Protein AF-0000000078827252 (afdb_homodimer)

Foldseek 3Di:
DLVVLVVVLVVLVVVLVVLVVLLVVLVVLLVVLVVVLVVLVVLLVVLVVLLVVLVVQLVVLVVQLVVLVVQLVVLVVVPPVSPVSNVVSVVSNVVSVVSNVVSVVVNVVSVVSNVVSVVSNVVSVVSNVVSVVSNVVSVVVSVVSVVVSVVSVVVSVVVVVVVVVVVD/DLVVLVVVLVVLVVVLVVLVVLLVVLVVLLVVLVVVLVVLVVLLVVLVVLLVVLVVQLVVLVVQLVVLVVQLVVLVVVPPVSPVSNVVSVVSNVVSVVSNVVSVVVNVVSVVSNVVSVVSNVVSVVSNVVSVVSNVVSVVVSVVSVVVSVVSVVVSVVVVVVVVVVVD

Sequence (336 aa):
MKKTSQVLSDNLNQISAIMEELSASSVNVSNNQHSLNKEIINIKNISTEINSILDSIKSIADETKMLGLNAAIEAARAGDMGRGFGVVATEIRKLSENSKNTAMKISDLTKKIEESVDKTVETSNSTLETTEQQTSAIEETNANLQEVISISDKLNNLATSNMDRFKRMKKTSQVLSDNLNQISAIMEELSASSVNVSNNQHSLNKEIINIKNISTEINSILDSIKSIADETKMLGLNAAIEAARAGDMGRGFGVVATEIRKLSENSKNTAMKISDLTKKIEESVDKTVETSNSTLETTEQQTSAIEETNANLQEVISISDKLNNLATSNMDRFKR

Nearest PDB structures (foldseek):
  3zx6-assembly1_B  TM=9.177E-01  e=4.204E-07  Archaeoglobus fulgidus DSM 4304
  8c5v-assembly1_I  TM=9.075E-01  e=8.220E-07  Escherichia coli
  7a0g-assembly1_FFF  TM=6.825E-01  e=1.226E-02  Serratia marcescens
  6r1j-assembly1_D-2  TM=6.447E-01  e=2.118E-01  Aeromonas hydrophila J-1
  5xg2-assembly1_A  TM=4.816E-01  e=1.602E-01  Pyrococcus yayanosii CH1

Organism: Clostridium kluyveri (strain ATCC 8527 / DSM 555 / NBRC 12016 / NCIMB 10680 / K1) (NCBI:txid431943)

Radius of gyration: 36.89 Å; Cα contacts (8 Å, |Δi|>4): 355; chains: 2; bounding box: 21×122×65 Å

pLDDT: mean 87.15, std 8.84, range [50.25, 96.06]

Structure (mmCIF, N/CA/C/O backbone):
data_AF-0000000078827252-model_v1
#
loop_
_entity.id
_entity.type
_entity.pdbx_description
1 polymer 'Predicted methyl-accepting protein'
#
loop_
_atom_site.group_PDB
_atom_site.id
_atom_site.type_symbol
_atom_site.label_atom_id
_atom_site.label_alt_id
_atom_site.label_comp_id
_atom_site.label_asym_id
_atom_site.label_entity_id
_atom_site.label_seq_id
_atom_site.pdbx_PDB_ins_code
_atom_site.Cartn_x
_atom_site.Cartn_y
_atom_site.Cartn_z
_atom_site.occupancy
_atom_site.B_iso_or_equiv
_atom_site.auth_seq_id
_atom_site.auth_comp_id
_atom_site.auth_asym_id
_atom_site.auth_atom_id
_atom_site.pdbx_PDB_model_num
ATOM 1 N N . MET A 1 1 ? -1.119 47.062 31.875 1 62.84 1 MET A N 1
ATOM 2 C CA . MET A 1 1 ? -0.803 47.094 30.453 1 62.84 1 MET A CA 1
ATOM 3 C C . MET A 1 1 ? 0.413 46.219 30.141 1 62.84 1 MET A C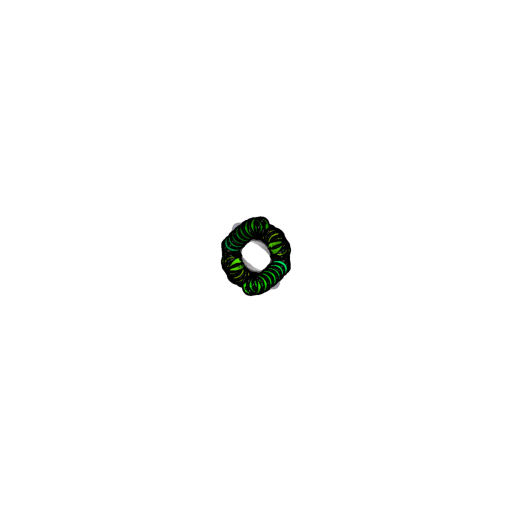 1
ATOM 5 O O . MET A 1 1 ? 0.384 45.406 29.219 1 62.84 1 MET A O 1
ATOM 9 N N . LYS A 1 2 ? 1.372 46.375 31.047 1 66.38 2 LYS A N 1
ATOM 10 C CA . LYS A 1 2 ? 2.594 45.594 30.859 1 66.38 2 LYS A CA 1
ATOM 11 C C . LYS A 1 2 ? 2.309 44.094 30.922 1 66.38 2 LYS A C 1
ATOM 13 O O . LYS A 1 2 ? 2.812 43.312 30.109 1 66.38 2 LYS A O 1
ATOM 18 N N . LYS A 1 3 ? 1.39 43.781 31.797 1 75.44 3 LYS A N 1
ATOM 19 C CA . LYS A 1 3 ? 1.074 42.344 31.953 1 75.44 3 LYS A CA 1
ATOM 20 C C . LYS A 1 3 ? 0.323 41.812 30.75 1 75.44 3 LYS A C 1
ATOM 22 O O . LYS A 1 3 ? 0.611 40.719 30.266 1 75.44 3 LYS A O 1
ATOM 27 N N . THR A 1 4 ? -0.549 42.531 30.172 1 74.69 4 THR A N 1
ATOM 28 C CA . THR A 1 4 ? -1.333 42.125 29.016 1 74.69 4 THR A CA 1
ATOM 29 C C . THR A 1 4 ? -0.438 41.969 27.781 1 74.69 4 THR A C 1
ATOM 31 O O . THR A 1 4 ? -0.588 41 27.016 1 74.69 4 THR A O 1
ATOM 34 N N . SER A 1 5 ? 0.501 42.844 27.734 1 74 5 SER A N 1
ATOM 35 C CA . SER A 1 5 ? 1.445 42.812 26.609 1 74 5 SER A CA 1
ATOM 36 C C . SER A 1 5 ? 2.316 41.562 26.688 1 74 5 SER A C 1
ATOM 38 O O . SER A 1 5 ? 2.584 40.938 25.656 1 74 5 SER A O 1
ATOM 40 N N . GLN A 1 6 ? 2.648 41.25 27.891 1 79.25 6 GLN A N 1
ATOM 41 C CA . GLN A 1 6 ? 3.496 40.094 28.062 1 79.25 6 GLN A CA 1
ATOM 42 C C . GLN A 1 6 ? 2.74 38.812 27.734 1 79.25 6 GLN A C 1
ATOM 44 O O . GLN A 1 6 ? 3.285 37.906 27.094 1 79.25 6 GLN A O 1
ATOM 49 N N . VAL A 1 7 ? 1.519 38.688 28.172 1 81.56 7 VAL A N 1
ATOM 50 C CA . VAL A 1 7 ? 0.692 37.531 27.875 1 81.56 7 VAL A CA 1
ATOM 51 C C . VAL A 1 7 ? 0.489 37.406 26.375 1 81.56 7 VAL A C 1
ATOM 53 O O . VAL A 1 7 ? 0.556 36.281 25.828 1 81.56 7 VAL A O 1
ATOM 56 N N . LEU A 1 8 ? 0.303 38.531 25.734 1 81.81 8 LEU A N 1
ATOM 57 C CA . LEU A 1 8 ? 0.128 38.531 24.281 1 81.81 8 LEU A CA 1
ATOM 58 C C . LEU A 1 8 ? 1.379 38.031 23.578 1 81.81 8 LEU A C 1
ATOM 60 O O . LEU A 1 8 ? 1.289 37.188 22.688 1 81.81 8 LEU A O 1
ATOM 64 N N . SER A 1 9 ? 2.488 38.5 24.031 1 83.69 9 SER A N 1
ATOM 65 C CA . SER A 1 9 ? 3.758 38.094 23.438 1 83.69 9 SER A CA 1
ATOM 66 C C . SER A 1 9 ? 3.992 36.594 23.656 1 83.69 9 SER A C 1
ATOM 68 O O . SER A 1 9 ? 4.422 35.906 22.734 1 83.69 9 SER A O 1
ATOM 70 N N . ASP A 1 10 ? 3.66 36.125 24.812 1 87 10 ASP A N 1
ATOM 71 C CA . ASP A 1 10 ? 3.838 34.688 25.125 1 87 10 ASP A CA 1
ATOM 72 C C . ASP A 1 10 ? 2.945 33.812 24.25 1 87 10 ASP A C 1
ATOM 74 O O . ASP A 1 10 ? 3.387 32.781 23.75 1 87 10 ASP A O 1
ATOM 78 N N . ASN A 1 11 ? 1.703 34.188 24.094 1 87.19 11 ASN A N 1
ATOM 79 C CA . ASN A 1 11 ? 0.768 33.438 23.266 1 87.19 11 ASN A CA 1
ATOM 80 C C . ASN A 1 11 ? 1.218 33.406 21.797 1 87.19 11 ASN A C 1
ATOM 82 O O . ASN A 1 11 ? 1.158 32.344 21.156 1 87.19 11 ASN A O 1
ATOM 86 N N . LEU A 1 12 ? 1.695 34.5 21.359 1 87.5 12 LEU A N 1
ATOM 87 C CA . LEU A 1 12 ? 2.141 34.594 19.984 1 87.5 12 LEU A CA 1
ATOM 88 C C . LEU A 1 12 ? 3.375 33.719 19.75 1 87.5 12 LEU A C 1
ATOM 90 O O . LEU A 1 12 ? 3.498 33.062 18.719 1 87.5 12 LEU A O 1
ATOM 94 N N . ASN A 1 13 ? 4.242 33.719 20.688 1 87.88 13 ASN A N 1
ATOM 95 C CA . ASN A 1 13 ? 5.426 32.875 20.594 1 87.88 13 ASN A CA 1
ATOM 96 C C . ASN A 1 13 ? 5.062 31.391 20.609 1 87.88 13 ASN A C 1
ATOM 98 O O . ASN A 1 13 ? 5.664 30.594 19.891 1 87.88 13 ASN A O 1
ATOM 102 N N . GLN A 1 14 ? 4.137 31.047 21.422 1 90.12 14 GLN A N 1
ATOM 103 C CA . GLN A 1 14 ? 3.672 29.656 21.469 1 90.12 14 GLN A CA 1
ATOM 104 C C . GLN A 1 14 ? 3.055 29.25 20.141 1 90.12 14 GLN A C 1
ATOM 106 O O . GLN A 1 14 ? 3.299 28.141 19.656 1 90.12 14 GLN A O 1
ATOM 111 N N . ILE A 1 15 ? 2.291 30.094 19.562 1 89.31 15 ILE A N 1
ATOM 112 C CA . ILE A 1 15 ? 1.683 29.812 18.281 1 89.31 15 ILE A CA 1
ATOM 113 C C . ILE A 1 15 ? 2.773 29.578 17.234 1 89.31 15 ILE A C 1
ATOM 115 O O . ILE A 1 15 ? 2.689 28.656 16.422 1 89.31 15 ILE A O 1
ATOM 119 N N . SER A 1 16 ? 3.752 30.438 17.297 1 89.31 16 SER A N 1
ATOM 120 C CA . SER A 1 16 ? 4.863 30.312 16.359 1 89.31 16 SER A CA 1
ATOM 121 C C . SER A 1 16 ? 5.551 28.969 16.5 1 89.31 16 SER A C 1
ATOM 123 O O . SER A 1 16 ? 5.852 28.312 15.508 1 89.31 16 SER A O 1
ATOM 125 N N . ALA A 1 17 ? 5.77 28.547 17.703 1 91.62 17 ALA A N 1
ATOM 126 C CA . ALA A 1 17 ? 6.418 27.266 17.969 1 91.62 17 ALA A CA 1
ATOM 127 C C . ALA A 1 17 ? 5.57 26.109 17.453 1 91.62 17 ALA A C 1
ATOM 129 O O . ALA A 1 17 ? 6.098 25.156 16.859 1 91.62 17 ALA A O 1
ATOM 130 N N . ILE A 1 18 ? 4.309 26.156 17.656 1 91.5 18 ILE A N 1
ATOM 131 C CA . ILE A 1 18 ? 3.404 25.094 17.203 1 91.5 18 ILE A CA 1
ATOM 132 C C . ILE A 1 18 ? 3.393 25.047 15.68 1 91.5 18 ILE A C 1
ATOM 134 O O . ILE A 1 18 ? 3.35 23.969 15.094 1 91.5 18 ILE A O 1
ATOM 138 N N . MET A 1 19 ? 3.43 26.219 15.078 1 89.62 19 MET A N 1
ATOM 139 C CA . MET A 1 19 ? 3.451 26.266 13.617 1 89.62 19 MET A CA 1
ATOM 140 C C . MET A 1 19 ? 4.711 25.609 13.07 1 89.62 19 MET A C 1
ATOM 142 O O . MET A 1 19 ? 4.668 24.938 12.031 1 89.62 19 MET A O 1
ATOM 146 N N . GLU A 1 20 ? 5.816 25.812 13.711 1 89.69 20 GLU A N 1
ATOM 147 C CA . GLU A 1 20 ? 7.055 25.156 13.305 1 89.69 20 GLU A CA 1
ATOM 148 C C . GLU A 1 20 ? 6.941 23.641 13.422 1 89.69 20 GLU A C 1
ATOM 150 O O . GLU A 1 20 ? 7.414 22.906 12.547 1 89.69 20 GLU A O 1
ATOM 155 N N . GLU A 1 21 ? 6.352 23.219 14.477 1 91.44 21 GLU A N 1
ATOM 156 C CA . GLU A 1 21 ? 6.129 21.797 14.672 1 91.44 21 GLU A CA 1
ATOM 157 C C . GLU A 1 21 ? 5.227 21.219 13.578 1 91.44 21 GLU A C 1
ATOM 159 O O . GLU A 1 21 ? 5.473 20.125 13.078 1 91.44 21 GLU A O 1
ATOM 164 N N . LEU A 1 22 ? 4.215 21.938 13.242 1 90.44 22 LEU A N 1
ATOM 165 C CA . LEU A 1 22 ? 3.289 21.5 12.203 1 90.44 22 LEU A CA 1
ATOM 166 C C . LEU A 1 22 ? 3.994 21.422 10.852 1 90.44 22 LEU A C 1
ATOM 168 O O . LEU A 1 22 ? 3.742 20.5 10.07 1 90.44 22 LEU A O 1
ATOM 172 N N . SER A 1 23 ? 4.859 22.391 10.609 1 89.88 23 SER A N 1
ATOM 173 C CA . SER A 1 23 ? 5.648 22.359 9.383 1 89.88 23 SER A CA 1
ATOM 174 C C . SER A 1 23 ? 6.504 21.094 9.312 1 89.88 23 SER A C 1
ATOM 176 O O . SER A 1 23 ? 6.527 20.406 8.289 1 89.88 23 SER A O 1
ATOM 178 N N . ALA A 1 24 ? 7.188 20.75 10.391 1 91.38 24 ALA A N 1
ATOM 179 C CA . ALA A 1 24 ? 8.031 19.562 10.453 1 91.38 24 ALA A CA 1
ATOM 180 C C . ALA A 1 24 ? 7.199 18.297 10.266 1 91.38 24 ALA A C 1
ATOM 182 O O . ALA A 1 24 ? 7.621 17.359 9.578 1 91.38 24 ALA A O 1
ATOM 183 N N . SER A 1 25 ? 6.039 18.328 10.883 1 89.94 25 SER A N 1
ATOM 184 C CA . SER A 1 25 ? 5.145 17.172 10.766 1 89.94 25 SER A CA 1
ATOM 185 C C . SER A 1 25 ? 4.676 16.984 9.328 1 89.94 25 SER A C 1
ATOM 187 O O . SER A 1 25 ? 4.57 15.852 8.852 1 89.94 25 SER A O 1
ATOM 189 N N . SER A 1 26 ? 4.391 18.062 8.656 1 88.44 26 SER A N 1
ATOM 190 C CA . SER A 1 26 ? 3.961 18 7.266 1 88.44 26 SER A CA 1
ATOM 191 C C . SER A 1 26 ? 5.055 17.406 6.375 1 88.44 26 SER A C 1
ATOM 193 O O . SER A 1 26 ? 4.77 16.625 5.469 1 88.44 26 SER A O 1
ATOM 195 N N . VAL A 1 27 ? 6.258 17.75 6.633 1 88.31 27 VAL A N 1
ATOM 196 C CA . VAL A 1 27 ? 7.395 17.219 5.887 1 88.31 27 VAL A CA 1
ATOM 197 C C . VAL A 1 27 ? 7.512 15.719 6.129 1 88.31 27 VAL A C 1
ATOM 199 O O . VAL A 1 27 ? 7.73 14.945 5.195 1 88.31 27 VAL A O 1
ATOM 202 N N . ASN A 1 28 ? 7.32 15.336 7.348 1 90.5 28 ASN A N 1
ATOM 203 C CA . ASN A 1 28 ? 7.379 13.914 7.695 1 90.5 28 ASN A CA 1
ATOM 204 C C . ASN A 1 28 ? 6.285 13.125 6.988 1 90.5 28 ASN A C 1
ATOM 206 O O . ASN A 1 28 ? 6.539 12.031 6.473 1 90.5 28 ASN A O 1
ATOM 210 N N . VAL A 1 29 ? 5.102 13.664 6.957 1 88.38 29 VAL A N 1
ATOM 211 C CA . VAL A 1 29 ? 3.99 13.008 6.281 1 88.38 29 VAL A CA 1
ATOM 212 C C . VAL A 1 29 ? 4.309 12.852 4.793 1 88.38 29 VAL A C 1
ATOM 214 O O . VAL A 1 29 ? 4.078 11.789 4.215 1 88.38 29 VAL A O 1
ATOM 217 N N . SER A 1 30 ? 4.805 13.914 4.211 1 89 30 SER A N 1
ATOM 218 C CA . SER A 1 30 ? 5.172 13.883 2.801 1 89 30 SER A CA 1
ATOM 219 C C . SER A 1 30 ? 6.219 12.805 2.527 1 89 30 SER A C 1
ATOM 221 O O . SER A 1 30 ? 6.082 12.031 1.582 1 89 30 SER A O 1
ATOM 223 N N . ASN A 1 31 ? 7.242 12.695 3.355 1 92 31 ASN A N 1
ATOM 224 C CA . ASN A 1 31 ? 8.289 11.688 3.201 1 92 31 ASN A CA 1
ATOM 225 C C . ASN A 1 31 ? 7.73 10.273 3.328 1 92 31 ASN A C 1
ATOM 227 O O . ASN A 1 31 ? 8.094 9.391 2.553 1 92 31 ASN A O 1
ATOM 231 N N . ASN A 1 32 ? 6.887 10.109 4.328 1 90 32 ASN A N 1
ATOM 232 C CA . ASN A 1 32 ? 6.262 8.805 4.512 1 90 32 ASN A CA 1
ATOM 233 C C . ASN A 1 32 ? 5.434 8.406 3.291 1 90 32 ASN A C 1
ATOM 235 O O . ASN A 1 32 ? 5.449 7.242 2.879 1 90 32 ASN A O 1
ATOM 239 N N . GLN A 1 33 ? 4.734 9.352 2.744 1 88.38 33 GLN A N 1
ATOM 240 C CA . GLN A 1 33 ? 3.9 9.078 1.581 1 88.38 33 GLN A CA 1
ATOM 241 C C . GLN A 1 33 ? 4.75 8.695 0.373 1 88.38 33 GLN A C 1
ATOM 243 O O . GLN A 1 33 ? 4.375 7.812 -0.403 1 88.38 33 GLN A O 1
ATOM 248 N N . HIS A 1 34 ? 5.883 9.367 0.185 1 90.44 34 HIS A N 1
ATOM 249 C CA . HIS A 1 34 ? 6.785 9.008 -0.904 1 90.44 34 HIS A CA 1
ATOM 250 C C . HIS A 1 34 ? 7.312 7.59 -0.737 1 90.44 34 HIS A C 1
ATOM 252 O O . HIS A 1 34 ? 7.352 6.82 -1.701 1 90.44 34 HIS A O 1
ATOM 258 N N . SER A 1 35 ? 7.664 7.219 0.469 1 91.5 35 SER A N 1
ATOM 259 C CA . SER A 1 35 ? 8.133 5.863 0.754 1 91.5 35 SER A CA 1
ATOM 260 C C . SER A 1 35 ? 7.039 4.836 0.485 1 91.5 35 SER A C 1
ATOM 262 O O . SER A 1 35 ? 7.301 3.781 -0.096 1 91.5 35 SER A O 1
ATOM 264 N N . LEU A 1 36 ? 5.852 5.176 0.882 1 89.06 36 LEU A N 1
ATOM 265 C CA . LEU A 1 36 ? 4.707 4.301 0.655 1 89.06 36 LEU A CA 1
ATOM 266 C C . LEU A 1 36 ? 4.477 4.086 -0.837 1 89.06 36 LEU A C 1
ATOM 268 O O . LEU A 1 36 ? 4.273 2.953 -1.282 1 89.06 36 LEU A O 1
ATOM 272 N N . ASN A 1 37 ? 4.543 5.145 -1.556 1 89.25 37 ASN A N 1
ATOM 273 C CA . ASN A 1 37 ? 4.344 5.062 -2.998 1 89.25 37 ASN A CA 1
ATOM 274 C C . ASN A 1 37 ? 5.383 4.16 -3.658 1 89.25 37 ASN A C 1
ATOM 276 O O . ASN A 1 37 ? 5.059 3.391 -4.562 1 89.25 37 ASN A O 1
ATOM 280 N N . LYS A 1 38 ? 6.582 4.258 -3.229 1 93.06 38 LYS A N 1
ATOM 281 C CA . LYS A 1 38 ? 7.641 3.412 -3.77 1 93.06 38 LYS A CA 1
ATOM 282 C C . LYS A 1 38 ? 7.348 1.936 -3.521 1 93.06 38 LYS A C 1
ATOM 284 O O . LYS A 1 38 ? 7.5 1.107 -4.422 1 93.06 38 LYS A O 1
ATOM 289 N N . GLU A 1 39 ? 6.891 1.667 -2.326 1 92.31 39 GLU A N 1
ATOM 290 C CA . GLU A 1 39 ? 6.594 0.278 -1.985 1 92.31 39 GLU A CA 1
ATOM 291 C C . GLU A 1 39 ? 5.395 -0.238 -2.771 1 92.31 39 GLU A C 1
ATOM 293 O O . GLU A 1 39 ? 5.383 -1.388 -3.217 1 92.31 39 GLU A O 1
ATOM 298 N N . ILE A 1 40 ? 4.465 0.571 -2.922 1 90.94 40 ILE A N 1
ATOM 299 C CA . ILE A 1 40 ? 3.248 0.185 -3.631 1 90.94 40 ILE A CA 1
ATOM 300 C C . ILE A 1 40 ? 3.574 -0.099 -5.094 1 90.94 40 ILE A C 1
ATOM 302 O O . ILE A 1 40 ? 3.072 -1.066 -5.672 1 90.94 40 ILE A O 1
ATOM 306 N N . ILE A 1 41 ? 4.391 0.653 -5.656 1 90.81 41 ILE A N 1
ATOM 307 C CA . ILE A 1 41 ? 4.809 0.447 -7.039 1 90.81 41 ILE A CA 1
ATOM 308 C C . ILE A 1 41 ? 5.594 -0.856 -7.148 1 90.81 41 ILE A C 1
ATOM 310 O O . ILE A 1 41 ? 5.438 -1.603 -8.117 1 90.81 41 ILE A O 1
ATOM 314 N N . ASN A 1 42 ? 6.383 -1.107 -6.156 1 94.12 42 ASN A N 1
ATOM 315 C CA . ASN A 1 42 ? 7.109 -2.373 -6.113 1 94.12 42 ASN A CA 1
ATOM 316 C C . ASN A 1 42 ? 6.156 -3.564 -6.102 1 94.12 42 ASN A C 1
ATOM 318 O O . ASN A 1 42 ? 6.363 -4.535 -6.832 1 94.12 42 ASN A O 1
ATOM 322 N N . ILE A 1 43 ? 5.109 -3.441 -5.344 1 93.5 43 ILE A N 1
ATOM 323 C CA . ILE A 1 43 ? 4.105 -4.496 -5.27 1 93.5 43 ILE A CA 1
ATOM 324 C C . ILE A 1 43 ? 3.463 -4.695 -6.641 1 93.5 43 ILE A C 1
ATOM 326 O O . ILE A 1 43 ? 3.271 -5.828 -7.086 1 93.5 43 ILE A O 1
ATOM 330 N N . LYS A 1 44 ? 3.197 -3.689 -7.32 1 90.94 44 LYS A N 1
ATOM 331 C CA . LYS A 1 44 ? 2.611 -3.756 -8.656 1 90.94 44 LYS A CA 1
ATOM 332 C C . LYS A 1 44 ? 3.531 -4.488 -9.625 1 90.94 44 LYS A C 1
ATOM 334 O O . LYS A 1 44 ? 3.084 -5.359 -10.375 1 90.94 44 LYS A O 1
ATOM 339 N N . ASN A 1 45 ? 4.77 -4.164 -9.57 1 94.69 45 ASN A N 1
ATOM 340 C CA . ASN A 1 45 ? 5.746 -4.793 -10.453 1 94.69 45 ASN A CA 1
ATOM 341 C C . ASN A 1 45 ? 5.859 -6.293 -10.18 1 94.69 45 ASN A C 1
ATOM 343 O O . ASN A 1 45 ? 5.902 -7.094 -11.117 1 94.69 45 ASN A O 1
ATOM 347 N N . ILE A 1 46 ? 5.922 -6.598 -8.938 1 94.5 46 ILE A N 1
ATOM 348 C CA . ILE A 1 46 ? 6.023 -8.008 -8.562 1 94.5 46 ILE A CA 1
ATOM 349 C C . ILE A 1 46 ? 4.777 -8.75 -9.016 1 94.5 46 ILE A C 1
ATOM 351 O O . ILE A 1 46 ? 4.867 -9.875 -9.523 1 94.5 46 ILE A O 1
ATOM 355 N N . SER A 1 47 ? 3.621 -8.141 -8.797 1 93 47 SER A N 1
ATOM 356 C CA . SER A 1 47 ? 2.363 -8.75 -9.211 1 93 47 SER A CA 1
ATOM 357 C C . SER A 1 47 ? 2.332 -8.992 -10.711 1 93 47 SER A C 1
ATOM 359 O O . SER A 1 47 ? 1.881 -10.047 -11.172 1 93 47 SER A O 1
ATOM 361 N N . THR A 1 48 ? 2.828 -8.094 -11.508 1 92.69 48 THR A N 1
ATOM 362 C CA . THR A 1 48 ? 2.9 -8.242 -12.953 1 92.69 48 THR A CA 1
ATOM 363 C C . THR A 1 48 ? 3.834 -9.383 -13.336 1 92.69 48 THR A C 1
ATOM 365 O O . THR A 1 48 ? 3.531 -10.156 -14.25 1 92.69 48 THR A O 1
ATOM 368 N N . GLU A 1 49 ? 4.918 -9.484 -12.633 1 94.88 49 GLU A N 1
ATOM 369 C CA . GLU A 1 49 ? 5.859 -10.578 -12.867 1 94.88 49 GLU A CA 1
ATOM 370 C C . GLU A 1 49 ? 5.223 -11.93 -12.57 1 94.88 49 GLU A C 1
ATOM 372 O O . GLU A 1 49 ? 5.398 -12.891 -13.328 1 94.88 49 GLU A O 1
ATOM 377 N N . ILE A 1 50 ? 4.465 -11.961 -11.523 1 94.62 50 ILE A N 1
ATOM 378 C CA . ILE A 1 50 ? 3.781 -13.195 -11.164 1 94.62 50 ILE A CA 1
ATOM 379 C C . ILE A 1 50 ? 2.83 -13.609 -12.281 1 94.62 50 ILE A C 1
ATOM 381 O O . ILE A 1 50 ? 2.799 -14.773 -12.672 1 94.62 50 ILE A O 1
ATOM 385 N N . ASN A 1 51 ? 2.125 -12.688 -12.797 1 91.75 51 ASN A N 1
ATOM 386 C CA . ASN A 1 51 ? 1.176 -12.977 -13.867 1 91.75 51 ASN A CA 1
ATOM 387 C C . ASN A 1 51 ? 1.875 -13.539 -15.102 1 91.75 51 ASN A C 1
ATOM 389 O O . ASN A 1 51 ? 1.373 -14.469 -15.734 1 91.75 51 ASN A O 1
ATOM 393 N N . SER A 1 52 ? 2.982 -13.016 -15.375 1 93.19 52 SER A N 1
ATOM 394 C CA . SER A 1 52 ? 3.752 -13.5 -16.516 1 93.19 52 SER A CA 1
ATOM 395 C C . SER A 1 52 ? 4.211 -14.938 -16.312 1 93.19 52 SER A C 1
ATOM 397 O O . SER A 1 52 ? 4.133 -15.766 -17.219 1 93.19 52 SER A O 1
ATOM 399 N N . ILE A 1 53 ? 4.582 -15.234 -15.141 1 94.12 53 ILE A N 1
ATOM 400 C CA . ILE A 1 53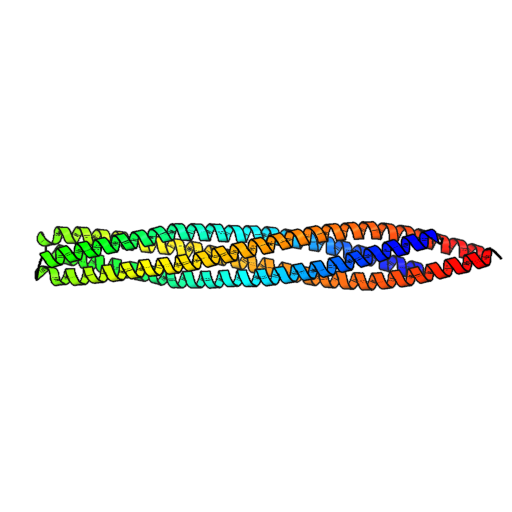 ? 5.074 -16.578 -14.828 1 94.12 53 ILE A CA 1
ATOM 401 C C . ILE A 1 53 ? 3.908 -17.562 -14.805 1 94.12 53 ILE A C 1
ATOM 403 O O . ILE A 1 53 ? 4.055 -18.719 -15.211 1 94.12 53 ILE A O 1
ATOM 407 N N . LEU A 1 54 ? 2.801 -17.078 -14.352 1 93.56 54 LEU A N 1
ATOM 408 C CA . LEU A 1 54 ? 1.606 -17.922 -14.297 1 93.56 54 LEU A CA 1
ATOM 409 C C . LEU A 1 54 ? 1.22 -18.406 -15.688 1 93.56 54 LEU A C 1
ATOM 411 O O . LEU A 1 54 ? 0.73 -19.516 -15.844 1 93.56 54 LEU A O 1
ATOM 415 N N . ASP A 1 55 ? 1.479 -17.656 -16.672 1 93.31 55 ASP A N 1
ATOM 416 C CA . ASP A 1 55 ? 1.216 -18.062 -18.047 1 93.31 55 ASP A CA 1
ATOM 417 C C . ASP A 1 55 ? 2.062 -19.266 -18.438 1 93.31 55 ASP A C 1
ATOM 419 O O . ASP A 1 55 ? 1.609 -20.141 -19.188 1 93.31 55 ASP A O 1
ATOM 423 N N . SER A 1 56 ? 3.184 -19.344 -17.891 1 92.81 56 SER A N 1
ATOM 424 C CA . SER A 1 56 ? 4.039 -20.5 -18.125 1 92.81 56 SER A CA 1
ATOM 425 C C . SER A 1 56 ? 3.436 -21.766 -17.531 1 92.81 56 SER A C 1
ATOM 427 O O . SER A 1 56 ? 3.459 -22.828 -18.156 1 92.81 56 SER A O 1
ATOM 429 N N . ILE A 1 57 ? 2.854 -21.578 -16.406 1 93.12 57 ILE A N 1
ATOM 430 C CA . ILE A 1 57 ? 2.24 -22.719 -15.742 1 93.12 57 ILE A CA 1
ATOM 431 C C . ILE A 1 57 ? 1.049 -23.219 -16.562 1 93.12 57 ILE A C 1
ATOM 433 O O . ILE A 1 57 ? 0.866 -24.422 -16.75 1 93.12 57 ILE A O 1
ATOM 437 N N . LYS A 1 58 ? 0.336 -22.312 -17.031 1 95 58 LYS A N 1
ATOM 438 C CA . LYS A 1 58 ? -0.808 -22.672 -17.859 1 95 58 LYS A CA 1
ATOM 439 C C . LYS A 1 58 ? -0.359 -23.375 -19.141 1 95 58 LYS A C 1
ATOM 441 O O . LYS A 1 58 ? -0.974 -24.359 -19.562 1 95 58 LYS A O 1
ATOM 446 N N . SER A 1 59 ? 0.695 -22.938 -19.688 1 95 59 SER A N 1
ATOM 447 C CA . SER A 1 59 ? 1.244 -23.547 -20.891 1 95 59 SER A CA 1
ATOM 448 C C . SER A 1 59 ? 1.746 -24.953 -20.609 1 95 59 SER A C 1
ATOM 450 O O . SER A 1 59 ? 1.495 -25.875 -21.391 1 95 59 SER A O 1
ATOM 452 N N . ILE A 1 60 ? 2.35 -25.078 -19.484 1 94.38 60 ILE A N 1
ATOM 453 C CA . ILE A 1 60 ? 2.855 -26.391 -19.078 1 94.38 60 ILE A CA 1
ATOM 454 C C . ILE A 1 60 ? 1.687 -27.344 -18.859 1 94.38 60 ILE A C 1
ATOM 456 O O . ILE A 1 60 ? 1.748 -28.516 -19.25 1 94.38 60 ILE A O 1
ATOM 460 N N . ALA A 1 61 ? 0.714 -26.844 -18.25 1 94.88 61 ALA A N 1
ATOM 461 C CA . ALA A 1 61 ? -0.47 -27.656 -18 1 94.88 61 ALA A CA 1
ATOM 462 C C . ALA A 1 61 ? -1.101 -28.125 -19.312 1 94.88 61 ALA A C 1
ATOM 464 O O . ALA A 1 61 ? -1.47 -29.281 -19.453 1 94.88 61 ALA A O 1
ATOM 465 N N . ASP A 1 62 ? -1.144 -27.266 -20.281 1 94.56 62 ASP A N 1
ATOM 466 C CA . ASP A 1 62 ? -1.708 -27.594 -21.594 1 94.56 62 ASP A CA 1
ATOM 467 C C . ASP A 1 62 ? -0.858 -28.641 -22.312 1 94.56 62 ASP A C 1
ATOM 469 O O . ASP A 1 62 ? -1.391 -29.594 -22.891 1 94.56 62 ASP A O 1
ATOM 473 N N . GLU A 1 63 ? 0.385 -28.469 -22.188 1 94.75 63 GLU A N 1
ATOM 474 C CA . GLU A 1 63 ? 1.292 -29.422 -22.812 1 94.75 63 GLU A CA 1
ATOM 475 C C . GLU A 1 63 ? 1.2 -30.797 -22.141 1 94.75 63 GLU A C 1
ATOM 477 O O . GLU A 1 63 ? 1.2 -31.828 -22.812 1 94.75 63 GLU A O 1
ATOM 482 N N . THR A 1 64 ? 1.101 -30.75 -20.844 1 93.38 64 THR A N 1
ATOM 483 C CA . THR A 1 64 ? 0.975 -32 -20.109 1 93.38 64 THR A CA 1
ATOM 484 C C . THR A 1 64 ? -0.338 -32.688 -20.453 1 93.38 64 THR A C 1
ATOM 486 O O . THR A 1 64 ? -0.373 -33.906 -20.609 1 93.38 64 THR A O 1
ATOM 489 N N . LYS A 1 65 ? -1.328 -31.969 -20.594 1 93.69 65 LYS A N 1
ATOM 490 C CA . LYS A 1 65 ? -2.623 -32.5 -20.984 1 93.69 65 LYS A CA 1
ATOM 491 C C . LYS A 1 65 ? -2.545 -33.188 -22.344 1 93.69 65 LYS A C 1
ATOM 493 O O . LYS A 1 65 ? -3.051 -34.281 -22.531 1 93.69 65 LYS A O 1
ATOM 498 N N . MET A 1 66 ? -1.818 -32.594 -23.25 1 93 66 MET A N 1
ATOM 499 C CA . MET A 1 66 ? -1.65 -33.125 -24.609 1 93 66 MET A CA 1
ATOM 500 C C . MET A 1 66 ? -0.825 -34.406 -24.578 1 93 66 MET A C 1
ATOM 502 O O . MET A 1 66 ? -1.138 -35.375 -25.297 1 93 66 MET A O 1
ATOM 506 N N . LEU A 1 67 ? 0.119 -34.406 -23.688 1 90.19 67 LEU A N 1
ATOM 507 C CA . LEU A 1 67 ? 0.919 -35.625 -23.547 1 90.19 67 LEU A CA 1
ATOM 508 C C . LEU A 1 67 ? 0.086 -36.75 -22.953 1 90.19 67 LEU A C 1
ATOM 510 O O . LEU A 1 67 ? 0.221 -37.906 -23.375 1 90.19 67 LEU A O 1
ATOM 514 N N . GLY A 1 68 ? -0.763 -36.344 -22.047 1 87.94 68 GLY A N 1
ATOM 515 C CA . GLY A 1 68 ? -1.674 -37.344 -21.5 1 87.94 68 GLY A CA 1
ATOM 516 C C . GLY A 1 68 ? -2.627 -37.906 -22.531 1 87.94 68 GLY A C 1
ATOM 517 O O . GLY A 1 68 ? -2.883 -39.125 -22.547 1 87.94 68 GLY A O 1
ATOM 518 N N . LEU A 1 69 ? -3.061 -37.062 -23.391 1 89.31 69 LEU A N 1
ATOM 519 C CA . LEU A 1 69 ? -3.945 -37.5 -24.469 1 89.31 69 LEU A CA 1
ATOM 520 C C . LEU A 1 69 ? -3.219 -38.438 -25.422 1 89.31 69 LEU A C 1
ATOM 522 O O . LEU A 1 69 ? -3.75 -39.5 -25.781 1 89.31 69 LEU A O 1
ATOM 526 N N . ASN A 1 70 ? -2.01 -38.125 -25.766 1 85 70 ASN A N 1
ATOM 527 C CA . ASN A 1 70 ? -1.213 -38.969 -26.656 1 85 70 ASN A CA 1
ATOM 528 C C . ASN A 1 70 ? -0.927 -40.312 -26.016 1 85 70 ASN A C 1
ATOM 530 O O . ASN A 1 70 ? -0.974 -41.344 -26.703 1 85 70 ASN A O 1
ATOM 534 N N . ALA A 1 71 ? -0.67 -40.281 -24.766 1 83.69 71 ALA A N 1
ATOM 535 C CA . ALA A 1 71 ? -0.416 -41.531 -24.047 1 83.69 71 ALA A CA 1
ATOM 536 C C . ALA A 1 71 ? -1.666 -42.406 -24 1 83.69 71 ALA A C 1
ATOM 538 O O . ALA A 1 71 ? -1.581 -43.625 -24.109 1 83.69 71 ALA A O 1
ATOM 539 N N . ALA A 1 72 ? -2.797 -41.75 -23.875 1 85.25 72 ALA A N 1
ATOM 540 C CA . ALA A 1 72 ? -4.055 -42.5 -23.859 1 85.25 72 ALA A CA 1
ATOM 541 C C . ALA A 1 72 ? -4.328 -43.156 -25.203 1 85.25 72 ALA A C 1
ATOM 543 O O . ALA A 1 72 ? -4.82 -44.281 -25.266 1 85.25 72 ALA A O 1
ATOM 544 N N . ILE A 1 73 ? -4.027 -42.5 -26.203 1 84.25 73 ILE A N 1
ATOM 545 C CA . ILE A 1 73 ? -4.227 -43 -27.547 1 84.25 73 ILE A CA 1
ATOM 546 C C . ILE A 1 73 ? -3.332 -44.219 -27.781 1 84.25 73 ILE A C 1
ATOM 548 O O . ILE A 1 73 ? -3.783 -45.25 -28.297 1 84.25 73 ILE A O 1
ATOM 552 N N . GLU A 1 74 ? -2.072 -44.188 -27.375 1 79 74 GLU A N 1
ATOM 553 C CA . GLU A 1 74 ? -1.143 -45.281 -27.547 1 79 74 GLU A CA 1
ATOM 554 C C . GLU A 1 74 ? -1.547 -46.5 -26.688 1 79 74 GLU A C 1
ATOM 556 O O . GLU A 1 74 ? -1.43 -47.625 -27.125 1 79 74 GLU A O 1
ATOM 561 N N . ALA A 1 75 ? -2.043 -46.156 -25.531 1 83.25 75 ALA A N 1
ATOM 562 C CA . ALA A 1 75 ? -2.512 -47.219 -24.656 1 83.25 75 ALA A CA 1
ATOM 563 C C . ALA A 1 75 ? -3.676 -47.969 -25.281 1 83.25 75 ALA A C 1
ATOM 565 O O . ALA A 1 75 ? -3.742 -49.188 -25.203 1 83.25 75 ALA A O 1
ATOM 566 N N . ALA A 1 76 ? -4.555 -47.281 -25.891 1 85.19 76 ALA A N 1
ATOM 567 C CA . ALA A 1 76 ? -5.695 -47.906 -26.562 1 85.19 76 ALA A CA 1
ATOM 568 C C . ALA A 1 76 ? -5.242 -48.75 -27.719 1 85.19 76 ALA A C 1
ATOM 570 O O . ALA A 1 76 ? -5.77 -49.875 -27.938 1 85.19 76 ALA A O 1
ATOM 571 N N . ARG A 1 77 ? -4.301 -48.281 -28.406 1 81.62 77 ARG A N 1
ATOM 572 C CA . ARG A 1 77 ? -3.764 -49 -29.562 1 81.62 77 ARG A CA 1
ATOM 573 C C . ARG A 1 77 ? -3.107 -50.312 -29.141 1 81.62 77 ARG A C 1
ATOM 575 O O . ARG A 1 77 ? -3.143 -51.281 -29.875 1 81.62 77 ARG A O 1
ATOM 582 N N . ALA A 1 78 ? -2.535 -50.312 -27.906 1 79.44 78 ALA A N 1
ATOM 583 C CA . ALA A 1 78 ? -1.805 -51.5 -27.406 1 79.44 78 ALA A CA 1
ATOM 584 C C . ALA A 1 78 ? -2.756 -52.5 -26.812 1 79.44 78 ALA A C 1
ATOM 586 O O . ALA A 1 78 ? -2.334 -53.594 -26.406 1 79.44 78 ALA A O 1
ATOM 587 N N . GLY A 1 79 ? -4.129 -52.188 -26.75 1 80.06 79 GLY A N 1
ATOM 588 C CA . GLY A 1 79 ? -5.125 -53.125 -26.266 1 80.06 79 GLY A CA 1
ATOM 589 C C . GLY A 1 79 ? -4.922 -53.5 -24.812 1 80.06 79 GLY A C 1
ATOM 590 O O . GLY A 1 79 ? -4.801 -52.625 -23.953 1 80.06 79 GLY A O 1
ATOM 591 N N . ASP A 1 80 ? -4.832 -54.844 -24.531 1 81.12 80 ASP A N 1
ATOM 592 C CA . ASP A 1 80 ? -4.746 -55.344 -23.172 1 81.12 80 ASP A CA 1
ATOM 593 C C . ASP A 1 80 ? -3.387 -55.031 -22.547 1 81.12 80 ASP A C 1
ATOM 595 O O . ASP A 1 80 ? -3.287 -54.844 -21.328 1 81.12 80 ASP A O 1
ATOM 599 N N . MET A 1 81 ? -2.385 -54.812 -23.344 1 75.75 81 MET A N 1
ATOM 600 C CA . MET A 1 81 ? -1.036 -54.562 -22.844 1 75.75 81 MET A CA 1
ATOM 601 C C . MET A 1 81 ? -0.882 -53.125 -22.391 1 75.75 81 MET A C 1
ATOM 603 O O . MET A 1 81 ? 0.054 -52.781 -21.672 1 75.75 81 MET A O 1
ATOM 607 N N . GLY A 1 82 ? -1.934 -52.312 -22.828 1 79.19 82 GLY A N 1
ATOM 608 C CA . GLY A 1 82 ? -1.823 -50.875 -22.531 1 79.19 82 GLY A CA 1
ATOM 609 C C . GLY A 1 82 ? -2.744 -50.438 -21.406 1 79.19 82 GLY A C 1
ATOM 610 O O . GLY A 1 82 ? -2.85 -49.25 -21.125 1 79.19 82 GLY A O 1
ATOM 611 N N . ARG A 1 83 ? -3.393 -51.344 -20.797 1 82.44 83 ARG A N 1
ATOM 612 C CA . ARG A 1 83 ? -4.402 -51 -19.797 1 82.44 83 ARG A CA 1
ATOM 613 C C . ARG A 1 83 ? -3.797 -50.188 -18.656 1 82.44 83 ARG A C 1
ATOM 615 O O . ARG A 1 83 ? -4.379 -49.188 -18.219 1 82.44 83 ARG A O 1
ATOM 622 N N . GLY A 1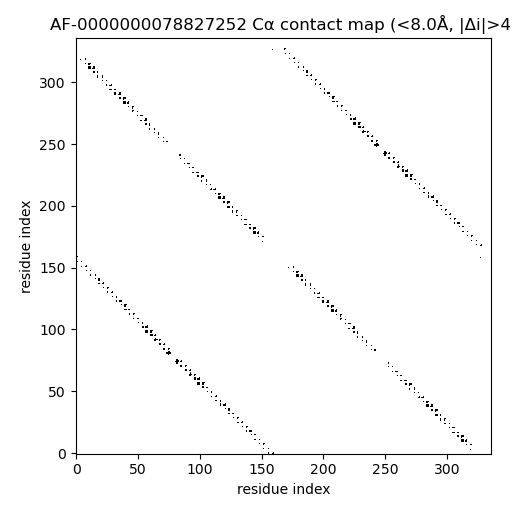 84 ? -2.641 -50.562 -18.141 1 80.06 84 GLY A N 1
ATOM 623 C CA . GLY A 1 84 ? -1.975 -49.844 -17.062 1 80.06 84 GLY A CA 1
ATOM 624 C C . GLY A 1 84 ? -1.583 -48.438 -17.453 1 80.06 84 GLY A C 1
ATOM 625 O O . GLY A 1 84 ? -1.794 -47.469 -16.703 1 80.06 84 GLY A O 1
ATOM 626 N N . PHE A 1 85 ? -1.257 -48.25 -18.781 1 82 85 PHE A N 1
ATOM 627 C CA . PHE A 1 85 ? -0.844 -46.969 -19.281 1 82 85 PHE A CA 1
ATOM 628 C C . PHE A 1 85 ? -2.049 -46.031 -19.469 1 82 85 PHE A C 1
ATOM 630 O O . PHE A 1 85 ? -1.95 -44.812 -19.266 1 82 85 PHE A O 1
ATOM 637 N N . GLY A 1 86 ? -3.053 -46.75 -19.844 1 85.94 86 GLY A N 1
ATOM 638 C CA . GLY A 1 86 ? -4.273 -45.969 -20.016 1 85.94 86 GLY A CA 1
ATOM 639 C C . GLY A 1 86 ? -4.727 -45.281 -18.734 1 85.94 86 GLY A C 1
ATOM 640 O O . GLY A 1 86 ? -5.129 -44.125 -18.75 1 85.94 86 GLY A O 1
ATOM 641 N N . VAL A 1 87 ? -4.512 -45.938 -17.578 1 86.88 87 VAL A N 1
ATOM 642 C CA . VAL A 1 87 ? -4.891 -45.375 -16.281 1 86.88 87 VAL A CA 1
ATOM 643 C C . VAL A 1 87 ? -3.975 -44.219 -15.93 1 86.88 87 VAL A C 1
ATOM 645 O O . VAL A 1 87 ? -4.445 -43.156 -15.5 1 86.88 87 VAL A O 1
ATOM 648 N N . VAL A 1 88 ? -2.746 -44.344 -16.188 1 86.19 88 VAL A N 1
ATOM 649 C CA . VAL A 1 88 ? -1.765 -43.312 -15.914 1 86.19 88 VAL A CA 1
ATOM 650 C C . VAL A 1 88 ? -2.045 -42.094 -16.781 1 86.19 88 VAL A C 1
ATOM 652 O O . VAL A 1 88 ? -2.027 -40.938 -16.297 1 86.19 88 VAL A O 1
ATOM 655 N N . ALA A 1 89 ? -2.32 -42.375 -18.031 1 88.38 89 ALA A N 1
ATOM 656 C CA . ALA A 1 89 ? -2.588 -41.312 -18.984 1 88.38 89 ALA A CA 1
ATOM 657 C C . ALA A 1 89 ? -3.803 -40.469 -18.547 1 88.38 89 ALA A C 1
ATOM 659 O O . ALA A 1 89 ? -3.785 -39.25 -18.625 1 88.38 89 ALA A O 1
ATOM 660 N N . THR A 1 90 ? -4.789 -41.094 -18.062 1 90.56 90 THR A N 1
ATOM 661 C CA . THR A 1 90 ? -6.008 -40.438 -17.625 1 90.56 90 THR A CA 1
ATOM 662 C C . THR A 1 90 ? -5.738 -39.562 -16.391 1 90.56 90 THR A C 1
ATOM 664 O O . THR A 1 90 ? -6.215 -38.438 -16.297 1 90.56 90 THR A O 1
ATOM 667 N N . GLU A 1 91 ? -4.918 -40.094 -15.523 1 92.62 91 GLU A N 1
ATOM 668 C CA . GLU A 1 91 ? -4.59 -39.344 -14.305 1 92.62 91 GLU A CA 1
ATOM 669 C C . GLU A 1 91 ? -3.746 -38.125 -14.617 1 92.62 91 GLU A C 1
ATOM 671 O O . GLU A 1 91 ? -3.941 -37.062 -14.016 1 92.62 91 GLU A O 1
ATOM 676 N N . ILE A 1 92 ? -2.93 -38.219 -15.547 1 91.25 92 ILE A N 1
ATOM 677 C CA . ILE A 1 92 ? -2.084 -37.094 -15.953 1 91.25 92 ILE A CA 1
ATOM 678 C C . ILE A 1 92 ? -2.947 -35.969 -16.531 1 91.25 92 ILE A C 1
ATOM 680 O O . ILE A 1 92 ? -2.73 -34.812 -16.25 1 91.25 92 ILE A O 1
ATOM 684 N N . ARG A 1 93 ? -3.881 -36.344 -17.297 1 92.62 93 ARG A N 1
ATOM 685 C CA . ARG A 1 93 ? -4.781 -35.375 -17.875 1 92.62 93 ARG A CA 1
ATOM 686 C C . ARG A 1 93 ? -5.566 -34.625 -16.797 1 92.62 93 ARG A C 1
ATOM 688 O O . ARG A 1 93 ? -5.703 -33.406 -16.844 1 92.62 93 ARG A O 1
ATOM 695 N N . LYS A 1 94 ? -6.008 -35.375 -15.859 1 94.81 94 LYS A N 1
ATOM 696 C CA . LYS A 1 94 ? -6.766 -34.812 -14.75 1 94.81 94 LYS A CA 1
ATOM 697 C C . LYS A 1 94 ? -5.906 -33.844 -13.953 1 94.81 94 LYS A C 1
ATOM 699 O O . LYS A 1 94 ? -6.344 -32.719 -13.641 1 94.81 94 LYS A O 1
ATOM 704 N N . LEU A 1 95 ? -4.73 -34.219 -13.68 1 93.38 95 LEU A N 1
ATOM 705 C CA . LEU A 1 95 ? -3.82 -33.375 -12.906 1 93.38 95 LEU A CA 1
ATOM 706 C C . LEU A 1 95 ? -3.455 -32.125 -13.672 1 93.38 95 LEU A C 1
ATOM 708 O O . LEU A 1 95 ? -3.332 -31.047 -13.078 1 93.38 95 LEU A O 1
ATOM 712 N N . SER A 1 96 ? -3.268 -32.312 -14.977 1 94.25 96 SER A N 1
ATOM 713 C CA . SER A 1 96 ? -2.936 -31.141 -15.797 1 94.25 96 SER A CA 1
ATOM 714 C C . SER A 1 96 ? -4.082 -30.125 -15.812 1 94.25 96 SER A C 1
ATOM 716 O O . SER A 1 96 ? -3.852 -28.922 -15.766 1 94.25 96 SER A O 1
ATOM 718 N N . GLU A 1 97 ? -5.293 -30.562 -15.844 1 94.62 97 GLU A N 1
ATOM 719 C CA . GLU A 1 97 ? -6.461 -29.703 -15.805 1 94.62 97 GLU A CA 1
ATOM 720 C C . GLU A 1 97 ? -6.57 -28.984 -14.461 1 94.62 97 GLU A C 1
ATOM 722 O O . GLU A 1 97 ? -6.879 -27.797 -14.398 1 94.62 97 GLU A O 1
ATOM 727 N N . ASN A 1 98 ? -6.262 -29.719 -13.453 1 94.56 98 ASN A N 1
ATOM 728 C CA . ASN A 1 98 ? -6.266 -29.125 -12.117 1 94.56 98 ASN A CA 1
ATOM 729 C C . ASN A 1 98 ? -5.215 -28.031 -12 1 94.56 98 ASN A C 1
ATOM 731 O O . ASN A 1 98 ? -5.469 -26.984 -11.398 1 94.56 98 ASN A O 1
ATOM 735 N N . SER A 1 99 ? -4.102 -28.281 -12.547 1 94.12 99 SER A N 1
ATOM 736 C CA . SER A 1 99 ? -3.023 -27.297 -12.516 1 94.12 99 SER A CA 1
ATOM 737 C C . SER A 1 99 ? -3.416 -26.031 -13.258 1 94.12 99 SER A C 1
ATOM 739 O O . SER A 1 99 ? -3.182 -24.922 -12.766 1 94.12 99 SER A O 1
ATOM 741 N N . LYS A 1 100 ? -4.02 -26.219 -14.391 1 94.94 100 LYS A N 1
ATOM 742 C CA . LYS A 1 100 ? -4.445 -25.062 -15.188 1 94.94 100 LYS A CA 1
ATOM 743 C C . LYS A 1 100 ? -5.5 -24.25 -14.445 1 94.94 100 LYS A C 1
ATOM 745 O O . LYS A 1 100 ? -5.402 -23.016 -14.383 1 94.94 100 LYS A O 1
ATOM 750 N N . ASN A 1 101 ? -6.445 -24.922 -13.859 1 95.75 101 ASN A N 1
ATOM 751 C CA . ASN A 1 101 ? -7.492 -24.25 -13.102 1 95.75 101 ASN A CA 1
ATOM 752 C C . ASN A 1 101 ? -6.914 -23.5 -11.906 1 95.75 101 ASN A C 1
ATOM 754 O O . ASN A 1 101 ? -7.34 -22.391 -11.609 1 95.75 101 ASN A O 1
ATOM 758 N N . THR A 1 102 ? -6.012 -24.141 -11.289 1 94.44 102 THR A N 1
ATOM 759 C CA . THR A 1 102 ? -5.367 -23.516 -10.141 1 94.44 102 THR A CA 1
ATOM 760 C C . THR A 1 102 ? -4.59 -22.266 -10.57 1 94.44 102 THR A C 1
ATOM 762 O O . THR A 1 102 ? -4.652 -21.234 -9.906 1 94.44 102 THR A O 1
ATOM 765 N N . ALA A 1 103 ? -3.889 -22.344 -11.672 1 94.12 103 ALA A N 1
ATOM 766 C CA . ALA A 1 103 ? -3.154 -21.203 -12.211 1 94.12 103 ALA A CA 1
ATOM 767 C C . ALA A 1 103 ? -4.098 -20.047 -12.531 1 94.12 103 ALA A C 1
ATOM 769 O O . ALA A 1 103 ? -3.77 -18.875 -12.289 1 94.12 103 ALA A O 1
ATOM 770 N N . MET A 1 104 ? -5.262 -20.359 -13.008 1 94.94 104 MET A N 1
ATOM 771 C CA . MET A 1 104 ? -6.246 -19.344 -13.352 1 94.94 104 MET A CA 1
ATOM 772 C C . MET A 1 104 ? -6.766 -18.656 -12.094 1 94.94 104 MET A C 1
ATOM 774 O O . MET A 1 104 ? -6.977 -17.438 -12.086 1 94.94 104 MET A O 1
ATOM 778 N N . LYS A 1 105 ? -6.941 -19.391 -11.07 1 96.06 105 LYS A N 1
ATOM 779 C CA . LYS A 1 105 ? -7.355 -18.812 -9.797 1 96.06 105 LYS A CA 1
ATOM 780 C C . LYS A 1 105 ? -6.316 -17.828 -9.281 1 96.06 105 LYS A C 1
ATOM 782 O O . LYS A 1 105 ? -6.668 -16.734 -8.812 1 96.06 105 LYS A O 1
ATOM 787 N N . ILE A 1 106 ? -5.117 -18.172 -9.398 1 95.06 106 ILE A N 1
ATOM 788 C CA . ILE A 1 106 ? -4.039 -17.312 -8.938 1 95.06 106 ILE A CA 1
ATOM 789 C C . ILE A 1 106 ? -4 -16.031 -9.781 1 95.06 106 ILE A C 1
ATOM 791 O O . ILE A 1 106 ? -3.789 -14.945 -9.258 1 95.06 106 ILE A O 1
ATOM 795 N N . SER A 1 107 ? -4.207 -16.234 -11.055 1 94.38 107 SER A N 1
ATOM 796 C CA . SER A 1 107 ? -4.238 -15.078 -11.953 1 94.38 107 SER A CA 1
ATOM 797 C C . SER A 1 107 ? -5.324 -14.086 -11.539 1 94.38 107 SER A C 1
ATOM 799 O O . SER A 1 107 ? -5.086 -12.875 -11.516 1 94.38 107 SER A O 1
ATOM 801 N N . ASP A 1 108 ? -6.492 -14.602 -11.188 1 96.06 108 ASP A N 1
ATOM 802 C CA . ASP A 1 108 ? -7.598 -13.758 -10.75 1 96.06 108 ASP A CA 1
ATOM 803 C C . ASP A 1 108 ? -7.238 -13 -9.469 1 96.06 108 ASP A C 1
ATOM 805 O O . ASP A 1 108 ? -7.551 -11.82 -9.328 1 96.06 108 ASP A O 1
ATOM 809 N N . LEU A 1 109 ? -6.609 -13.664 -8.602 1 95.25 109 LEU A N 1
ATOM 810 C CA . LEU A 1 109 ? -6.203 -13.047 -7.344 1 95.25 109 LEU A CA 1
ATOM 811 C C . LEU A 1 109 ? -5.145 -11.977 -7.578 1 95.25 109 LEU A C 1
ATOM 813 O O . LEU A 1 109 ? -5.188 -10.906 -6.965 1 95.25 109 LEU A O 1
ATOM 817 N N . THR A 1 110 ? -4.219 -12.273 -8.43 1 94.19 110 THR A N 1
ATOM 818 C CA . THR A 1 110 ? -3.182 -11.297 -8.734 1 94.19 110 THR A CA 1
ATOM 819 C C . THR A 1 110 ? -3.789 -10.039 -9.352 1 94.19 110 THR A C 1
ATOM 821 O O . THR A 1 110 ? -3.33 -8.93 -9.086 1 94.19 110 THR A O 1
ATOM 824 N N . LYS A 1 111 ? -4.84 -10.219 -10.148 1 94 111 LYS A N 1
ATOM 825 C CA . LYS A 1 111 ? -5.535 -9.07 -10.727 1 94 111 LYS A CA 1
ATOM 826 C C . LYS A 1 111 ? -6.188 -8.227 -9.641 1 94 111 LYS A C 1
ATOM 828 O O . LYS A 1 111 ? -6.191 -6.992 -9.719 1 94 111 LYS A O 1
ATOM 833 N N . LYS A 1 112 ? -6.695 -8.859 -8.656 1 95.31 112 LYS A N 1
ATOM 834 C CA . LYS A 1 112 ? -7.281 -8.141 -7.531 1 95.31 112 LYS A CA 1
ATOM 835 C C . LYS A 1 112 ? -6.223 -7.332 -6.789 1 95.31 112 LYS A C 1
ATOM 837 O O . LYS A 1 112 ? -6.496 -6.219 -6.332 1 95.31 112 LYS A O 1
ATOM 842 N N . ILE A 1 113 ? -5.023 -7.895 -6.676 1 93.75 113 ILE A N 1
ATOM 843 C CA . ILE A 1 113 ? -3.922 -7.168 -6.059 1 93.75 113 ILE A CA 1
ATOM 844 C C . ILE A 1 113 ? -3.613 -5.91 -6.871 1 93.75 113 ILE A C 1
ATOM 846 O O . ILE A 1 113 ? -3.461 -4.824 -6.312 1 93.75 113 ILE A O 1
ATOM 850 N N . GLU A 1 114 ? -3.535 -6.113 -8.156 1 91.38 114 GLU A N 1
ATOM 851 C CA . GLU A 1 114 ? -3.23 -4.984 -9.031 1 91.38 114 GLU A CA 1
ATOM 852 C C . GLU A 1 114 ? -4.277 -3.883 -8.898 1 91.38 114 GLU A C 1
ATOM 854 O O . GLU A 1 114 ? -3.943 -2.695 -8.883 1 91.38 114 GLU A O 1
ATOM 859 N N . GLU A 1 115 ? -5.555 -4.238 -8.781 1 93.69 115 GLU A N 1
ATOM 860 C CA . GLU A 1 115 ? -6.633 -3.27 -8.609 1 93.69 115 GLU A CA 1
ATOM 861 C C . GLU A 1 115 ? -6.504 -2.529 -7.281 1 93.69 115 GLU A C 1
ATOM 863 O O . GLU A 1 115 ? -6.688 -1.312 -7.227 1 93.69 115 GLU A O 1
ATOM 868 N N . SER A 1 116 ? -6.203 -3.287 -6.301 1 92.62 116 SER A N 1
ATOM 869 C CA . SER A 1 116 ? -6.023 -2.682 -4.984 1 92.62 116 SER A CA 1
ATOM 870 C C . SER A 1 116 ? -4.828 -1.736 -4.969 1 92.62 116 SER A C 1
ATOM 872 O O . SER A 1 116 ? -4.891 -0.656 -4.379 1 92.62 116 SER A O 1
ATOM 874 N N . VAL A 1 117 ? -3.799 -2.113 -5.609 1 90.94 117 VAL A N 1
ATOM 875 C CA . VAL A 1 117 ? -2.596 -1.294 -5.707 1 90.94 117 VAL A CA 1
ATOM 876 C C . VAL A 1 117 ? -2.924 0.021 -6.41 1 90.94 117 VAL A C 1
ATOM 878 O O . VAL A 1 117 ? -2.506 1.092 -5.965 1 90.94 117 VAL A O 1
ATOM 881 N N . ASP A 1 118 ? -3.68 -0.03 -7.434 1 90.94 118 ASP A N 1
ATOM 882 C CA . ASP A 1 118 ? -4.055 1.172 -8.172 1 90.94 118 ASP A CA 1
ATOM 883 C C . ASP A 1 118 ? -4.844 2.137 -7.289 1 90.94 118 ASP A C 1
ATOM 885 O O . ASP A 1 118 ? -4.605 3.348 -7.316 1 90.94 118 ASP A O 1
ATOM 889 N N . LYS A 1 119 ? -5.711 1.601 -6.508 1 92.38 119 LYS A N 1
ATOM 890 C CA . LYS A 1 119 ? -6.488 2.422 -5.582 1 92.38 119 LYS A CA 1
ATOM 891 C C . LYS A 1 119 ? -5.586 3.078 -4.539 1 92.38 119 LYS A C 1
ATOM 893 O O . LYS A 1 119 ? -5.773 4.246 -4.199 1 92.38 119 LYS A O 1
ATOM 898 N N . THR A 1 120 ? -4.621 2.318 -4.094 1 90.19 120 THR A N 1
ATOM 899 C CA . THR A 1 120 ? -3.697 2.824 -3.084 1 90.19 120 THR A CA 1
ATOM 900 C C . THR A 1 120 ? -2.844 3.957 -3.646 1 90.19 120 THR A C 1
ATOM 902 O O . THR A 1 120 ? -2.6 4.953 -2.965 1 90.19 120 THR A O 1
ATOM 905 N N . VAL A 1 121 ? -2.441 3.812 -4.852 1 87.88 121 VAL A N 1
ATOM 906 C CA . VAL A 1 121 ? -1.636 4.844 -5.5 1 87.88 121 VAL A CA 1
ATOM 907 C C . VAL A 1 121 ? -2.447 6.129 -5.625 1 87.88 121 VAL A C 1
ATOM 909 O O . VAL A 1 121 ? -1.94 7.219 -5.344 1 87.88 121 VAL A O 1
ATOM 912 N N . GLU A 1 122 ? -3.664 6.023 -5.973 1 91.19 122 GLU A N 1
ATOM 913 C CA . GLU A 1 122 ? -4.527 7.191 -6.109 1 91.19 122 GLU A CA 1
ATOM 914 C C . GLU A 1 122 ? -4.719 7.898 -4.773 1 91.19 122 GLU A C 1
ATOM 916 O O . GLU A 1 122 ? -4.609 9.125 -4.691 1 91.19 122 GLU A O 1
ATOM 921 N N . THR A 1 123 ? -4.977 7.113 -3.783 1 90.25 123 THR A N 1
ATOM 922 C CA . THR A 1 123 ? -5.164 7.668 -2.447 1 90.25 123 THR A CA 1
ATOM 923 C C . THR A 1 123 ? -3.875 8.32 -1.951 1 90.25 123 THR A C 1
ATOM 925 O O . THR A 1 123 ? -3.91 9.398 -1.348 1 90.25 123 THR A O 1
ATOM 928 N N . SER A 1 124 ? -2.775 7.727 -2.188 1 89.12 124 SER A N 1
ATOM 929 C CA . SER A 1 124 ? -1.475 8.258 -1.793 1 89.12 124 SER A CA 1
ATOM 930 C C . SER A 1 124 ? -1.183 9.578 -2.492 1 89.12 124 SER A C 1
ATOM 932 O O . SER A 1 124 ? -0.718 10.531 -1.862 1 89.12 124 SER A O 1
ATOM 934 N N . ASN A 1 125 ? -1.482 9.656 -3.768 1 88.06 125 ASN A N 1
ATOM 935 C CA . ASN A 1 125 ? -1.281 10.891 -4.516 1 88.06 125 ASN A CA 1
ATOM 936 C C . ASN A 1 125 ? -2.156 12.023 -3.977 1 88.06 125 ASN A C 1
ATOM 938 O O . ASN A 1 125 ? -1.707 13.164 -3.873 1 88.06 125 ASN A O 1
ATOM 942 N N . SER A 1 126 ? -3.342 11.68 -3.617 1 91.44 126 SER A N 1
ATOM 943 C CA . SER A 1 126 ? -4.238 12.664 -3.02 1 91.44 126 SER A CA 1
ATOM 944 C C . SER A 1 126 ? -3.693 13.172 -1.687 1 91.44 126 SER A C 1
ATOM 946 O O . SER A 1 126 ? -3.762 14.367 -1.395 1 91.44 126 SER A O 1
ATOM 948 N N . THR A 1 127 ? -3.148 12.273 -0.924 1 89.12 127 THR A N 1
ATOM 949 C CA . THR A 1 127 ? -2.559 12.633 0.361 1 89.12 127 THR A CA 1
ATOM 950 C C . THR A 1 127 ? -1.36 13.562 0.165 1 89.12 127 THR A C 1
ATOM 952 O O . THR A 1 127 ? -1.197 14.539 0.898 1 89.12 127 THR A O 1
ATOM 955 N N . LEU A 1 128 ? -0.593 13.305 -0.815 1 89 128 LEU A N 1
ATOM 956 C CA . LEU A 1 128 ? 0.562 14.148 -1.106 1 89 128 LEU A CA 1
ATOM 957 C C . LEU A 1 128 ? 0.126 15.562 -1.484 1 89 128 LEU A C 1
ATOM 959 O O . LEU A 1 128 ? 0.716 16.547 -1.026 1 89 128 LEU A O 1
ATOM 963 N N . GLU A 1 129 ? -0.895 15.656 -2.273 1 91.5 129 GLU A N 1
ATOM 964 C CA . GLU A 1 129 ? -1.42 16.969 -2.652 1 91.5 129 GLU A CA 1
ATOM 965 C C . GLU A 1 129 ? -1.926 17.734 -1.435 1 91.5 129 GLU A C 1
ATOM 967 O O . GLU A 1 129 ? -1.651 18.922 -1.286 1 91.5 129 GLU A O 1
ATOM 972 N N . THR A 1 130 ? -2.609 17 -0.612 1 89.88 130 THR A N 1
ATOM 973 C CA . THR A 1 130 ? -3.135 17.609 0.601 1 89.88 130 THR A CA 1
ATOM 974 C C . THR A 1 130 ? -2 18.094 1.5 1 89.88 130 THR A C 1
ATOM 976 O O . THR A 1 130 ? -2.055 19.203 2.035 1 89.88 130 THR A O 1
ATOM 979 N N . THR A 1 131 ? -1.016 17.328 1.644 1 88 131 THR A N 1
ATOM 980 C CA . THR A 1 131 ? 0.113 17.672 2.5 1 88 131 THR A CA 1
ATOM 981 C C . THR A 1 131 ? 0.86 18.891 1.943 1 88 131 THR A C 1
ATOM 983 O O . THR A 1 131 ? 1.339 19.734 2.703 1 88 131 THR A O 1
ATOM 986 N N . GLU A 1 132 ? 0.979 19 0.656 1 88.5 132 GLU A N 1
ATOM 987 C CA . GLU A 1 132 ? 1.588 20.172 0.035 1 88.5 132 GLU A CA 1
ATOM 988 C C . GLU A 1 132 ? 0.786 21.438 0.336 1 88.5 132 GLU A C 1
ATOM 990 O O . GLU A 1 132 ? 1.36 22.484 0.631 1 88.5 132 GLU A O 1
ATOM 995 N N . GLN A 1 133 ? -0.485 21.297 0.259 1 90.12 133 GLN A N 1
ATOM 996 C CA . GLN A 1 133 ? -1.355 22.422 0.602 1 90.12 133 GLN A CA 1
ATOM 997 C C . GLN A 1 133 ? -1.203 22.812 2.07 1 90.12 133 GLN A C 1
ATOM 999 O O . GLN A 1 133 ? -1.199 24 2.41 1 90.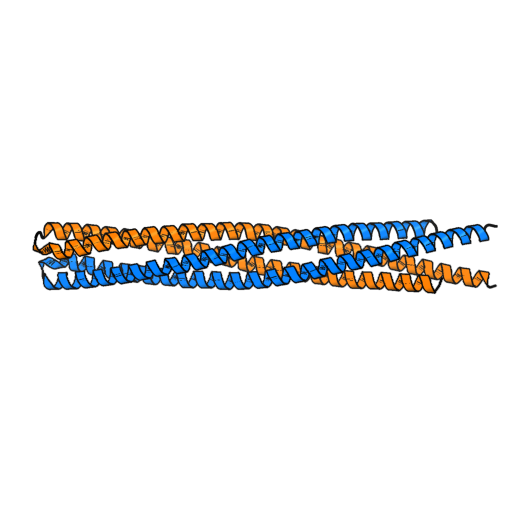12 133 GLN A O 1
ATOM 1004 N N . GLN A 1 134 ? -1.078 21.797 2.904 1 88.31 134 GLN A N 1
ATOM 1005 C CA . GLN A 1 134 ? -0.872 22.047 4.324 1 88.31 134 GLN A CA 1
ATOM 1006 C C . GLN A 1 134 ? 0.431 22.812 4.566 1 88.31 134 GLN A C 1
ATOM 1008 O O . GLN A 1 134 ? 0.468 23.75 5.352 1 88.31 134 GLN A O 1
ATOM 1013 N N . THR A 1 135 ? 1.432 22.406 3.904 1 88.94 135 THR A N 1
ATOM 1014 C CA . THR A 1 135 ? 2.727 23.062 4.051 1 88.94 135 THR A CA 1
ATOM 1015 C C . THR A 1 135 ? 2.641 24.531 3.641 1 88.94 135 THR A C 1
ATOM 1017 O O . THR A 1 135 ? 3.141 25.406 4.344 1 88.94 135 THR A O 1
ATOM 1020 N N . SER A 1 136 ? 1.978 24.828 2.57 1 92 136 SER A N 1
ATOM 1021 C CA . SER A 1 136 ? 1.802 26.203 2.1 1 92 136 SER A CA 1
ATOM 1022 C C . SER A 1 136 ? 0.992 27.031 3.092 1 92 136 SER A C 1
ATOM 1024 O O . SER A 1 136 ? 1.318 28.188 3.355 1 92 136 SER A O 1
ATOM 1026 N N . ALA A 1 137 ? -0.031 26.391 3.592 1 90.75 137 ALA A N 1
ATOM 1027 C CA . ALA A 1 137 ? -0.873 27.078 4.57 1 90.75 137 ALA A CA 1
ATOM 1028 C C . ALA A 1 137 ? -0.085 27.406 5.836 1 90.75 137 ALA A C 1
ATOM 1030 O O . ALA A 1 137 ? -0.249 28.484 6.414 1 90.75 137 ALA A O 1
ATOM 1031 N N . ILE A 1 138 ? 0.71 26.516 6.254 1 91.06 138 ILE A N 1
ATOM 1032 C CA . ILE A 1 138 ? 1.533 26.719 7.441 1 91.06 138 ILE A CA 1
ATOM 1033 C C . ILE A 1 138 ? 2.502 27.875 7.199 1 91.06 138 ILE A C 1
ATOM 1035 O O . ILE A 1 138 ? 2.682 28.734 8.07 1 91.06 138 ILE A O 1
ATOM 1039 N N . GLU A 1 139 ? 3.113 27.922 6.035 1 90.5 139 GLU A N 1
ATOM 1040 C CA . GLU A 1 139 ? 4.023 29.016 5.691 1 90.5 139 GLU A CA 1
ATOM 1041 C C . GLU A 1 139 ? 3.305 30.359 5.688 1 90.5 139 GLU A C 1
ATOM 1043 O O . GLU A 1 139 ? 3.84 31.359 6.172 1 90.5 139 GLU A O 1
ATOM 1048 N N . GLU A 1 140 ? 2.129 30.391 5.168 1 90.5 140 GLU A N 1
ATOM 1049 C CA . GLU A 1 140 ? 1.323 31.609 5.164 1 90.5 140 GLU A CA 1
ATOM 1050 C C . GLU A 1 140 ? 0.984 32.062 6.582 1 90.5 140 GLU A C 1
ATOM 1052 O O . GLU A 1 140 ? 1.057 33.25 6.902 1 90.5 140 GLU A O 1
ATOM 1057 N N . THR A 1 141 ? 0.619 31.094 7.379 1 90.94 141 THR A N 1
ATOM 1058 C CA . THR A 1 141 ? 0.318 31.391 8.773 1 90.94 141 THR A CA 1
ATOM 1059 C C . THR A 1 141 ? 1.538 31.984 9.469 1 90.94 141 THR A C 1
ATOM 1061 O O . THR A 1 141 ? 1.422 32.969 10.203 1 90.94 141 THR A O 1
ATOM 1064 N N . ASN A 1 142 ? 2.662 31.375 9.227 1 89.25 142 ASN A N 1
ATOM 1065 C CA . ASN A 1 142 ? 3.895 31.891 9.828 1 89.25 142 ASN A CA 1
ATOM 1066 C C . ASN A 1 142 ? 4.172 33.312 9.414 1 89.25 142 ASN A C 1
ATOM 1068 O O . ASN A 1 142 ? 4.57 34.156 10.242 1 89.25 142 ASN A O 1
ATOM 1072 N N . ALA A 1 143 ? 3.959 33.656 8.188 1 90.44 143 ALA A N 1
ATOM 1073 C CA . ALA A 1 143 ? 4.156 35.031 7.699 1 90.44 143 ALA A CA 1
ATOM 1074 C C . ALA A 1 143 ? 3.195 36 8.375 1 90.44 143 ALA A C 1
ATOM 1076 O O . ALA A 1 143 ? 3.6 37.062 8.812 1 90.44 143 ALA A O 1
ATOM 1077 N N . ASN A 1 144 ? 1.938 35.594 8.492 1 89.62 144 ASN A N 1
ATOM 1078 C CA . ASN A 1 144 ? 0.937 36.406 9.156 1 89.62 144 ASN A CA 1
ATOM 1079 C C . ASN A 1 144 ? 1.258 36.625 10.633 1 89.62 144 ASN A C 1
ATOM 1081 O O . ASN A 1 144 ? 1.06 37.688 11.18 1 89.62 144 ASN A O 1
ATOM 1085 N N . LEU A 1 145 ? 1.74 35.562 11.219 1 89.38 145 LEU A N 1
ATOM 1086 C CA . LEU A 1 145 ? 2.08 35.625 12.641 1 89.38 145 LEU A CA 1
ATOM 1087 C C . LEU A 1 145 ? 3.219 36.594 12.898 1 89.38 145 LEU A C 1
ATOM 1089 O O . LEU A 1 145 ? 3.207 37.312 13.906 1 89.38 145 LEU A O 1
ATOM 1093 N N . GLN A 1 146 ? 4.18 36.625 12.039 1 89.12 146 GLN A N 1
ATOM 1094 C CA . GLN A 1 146 ? 5.281 37.594 12.18 1 89.12 146 GLN A CA 1
ATOM 1095 C C . GLN A 1 146 ? 4.781 39.031 12.125 1 89.12 146 GLN A C 1
ATOM 1097 O O . GLN A 1 146 ? 5.246 39.875 12.875 1 89.12 146 GLN A O 1
ATOM 1102 N N . GLU A 1 147 ? 3.846 39.25 11.281 1 88.44 147 GLU A N 1
ATOM 1103 C CA . GLU A 1 147 ? 3.244 40.562 11.195 1 88.44 147 GLU A CA 1
ATOM 1104 C C . GLU A 1 147 ? 2.496 40.906 12.484 1 88.44 147 GLU A C 1
ATOM 1106 O O . GLU A 1 147 ? 2.604 42.031 12.984 1 88.44 147 GLU A O 1
ATOM 1111 N N . VAL A 1 148 ? 1.817 39.969 12.961 1 87.19 148 VAL A N 1
ATOM 1112 C CA . VAL A 1 148 ? 1.056 40.156 14.188 1 87.19 148 VAL A CA 1
ATOM 1113 C C . VAL A 1 148 ? 2.006 40.438 15.344 1 87.19 148 VAL A C 1
ATOM 1115 O O . VAL A 1 148 ? 1.747 41.344 16.156 1 87.19 148 VAL A O 1
ATOM 1118 N N . ILE A 1 149 ? 3.068 39.688 15.414 1 86.81 149 ILE A N 1
ATOM 1119 C CA . ILE A 1 149 ? 4.059 39.875 16.469 1 86.81 149 ILE A CA 1
ATOM 1120 C C . ILE A 1 149 ? 4.645 41.312 16.375 1 86.81 149 ILE A C 1
ATOM 1122 O O . ILE A 1 149 ? 4.75 42 17.375 1 86.81 149 ILE A O 1
ATOM 1126 N N . SER A 1 150 ? 4.949 41.812 15.203 1 87.88 150 SER A N 1
ATOM 1127 C CA . SER A 1 150 ? 5.512 43.156 14.977 1 87.88 150 SER A CA 1
ATOM 1128 C C . SER A 1 150 ? 4.539 44.219 15.414 1 87.88 150 SER A C 1
ATOM 1130 O O . SER A 1 150 ? 4.934 45.188 16.078 1 87.88 150 SER A O 1
ATOM 1132 N N . ILE A 1 151 ? 3.279 44.031 15.055 1 82.12 151 ILE A N 1
ATOM 1133 C CA . ILE A 1 151 ? 2.254 45.031 15.398 1 82.12 151 ILE A CA 1
ATOM 1134 C C . ILE A 1 151 ? 2.041 45.031 16.906 1 82.12 151 ILE A C 1
ATOM 1136 O O . ILE A 1 151 ? 1.887 46.125 17.5 1 82.12 151 ILE A O 1
ATOM 1140 N N . SER A 1 152 ? 2.029 43.906 17.5 1 80.5 152 SER A N 1
ATOM 1141 C CA . SER A 1 152 ? 1.843 43.781 18.953 1 80.5 152 SER A CA 1
ATOM 1142 C C . SER A 1 152 ? 2.973 44.5 19.703 1 80.5 152 SER A C 1
ATOM 1144 O O . SER A 1 152 ? 2.736 45.156 20.719 1 80.5 152 SER A O 1
ATOM 1146 N N . ASP A 1 153 ? 4.18 44.281 19.203 1 80.25 153 ASP A N 1
ATOM 1147 C CA . ASP A 1 153 ? 5.332 44.969 19.812 1 80.25 153 ASP A CA 1
ATOM 1148 C C . ASP A 1 153 ? 5.191 46.469 19.719 1 80.25 153 ASP A C 1
ATOM 1150 O O . ASP A 1 153 ? 5.496 47.188 20.672 1 80.25 153 ASP A O 1
ATOM 1154 N N . LYS A 1 154 ? 4.734 46.969 18.609 1 78.38 154 LYS A N 1
ATOM 1155 C CA . LYS A 1 154 ? 4.527 48.406 18.422 1 78.38 154 LYS A CA 1
ATOM 1156 C C . LYS A 1 154 ? 3.461 48.938 19.375 1 78.38 154 LYS A C 1
ATOM 1158 O O . LYS A 1 154 ? 3.637 50 19.984 1 78.38 154 LYS A O 1
ATOM 1163 N N . LEU A 1 155 ? 2.424 48.188 19.484 1 72.62 155 LEU A N 1
ATOM 1164 C CA . LEU A 1 155 ? 1.333 48.594 20.359 1 72.62 155 LEU A CA 1
ATOM 1165 C C . LEU A 1 155 ? 1.79 48.625 21.812 1 72.62 155 LEU A C 1
ATOM 1167 O O . LEU A 1 155 ? 1.399 49.531 22.578 1 72.62 155 LEU A O 1
ATOM 1171 N N . ASN A 1 156 ? 2.566 47.656 22.156 1 72.94 156 ASN A N 1
ATOM 1172 C CA . ASN A 1 156 ? 3.107 47.594 23.516 1 72.94 156 ASN A CA 1
ATOM 1173 C C . ASN A 1 156 ? 3.998 48.812 23.797 1 72.94 156 ASN A C 1
ATOM 1175 O O . ASN A 1 156 ? 3.936 49.375 24.891 1 72.94 156 ASN A O 1
ATOM 1179 N N . ASN A 1 157 ? 4.793 49.219 22.906 1 75.75 157 ASN A N 1
ATOM 1180 C CA . ASN A 1 157 ? 5.68 50.344 23.062 1 75.75 157 ASN A CA 1
ATOM 1181 C C . ASN A 1 157 ? 4.898 51.656 23.172 1 75.75 157 ASN A C 1
ATOM 1183 O O . ASN A 1 157 ? 5.246 52.531 23.969 1 75.75 157 ASN A O 1
ATOM 1187 N N . LEU A 1 158 ? 3.836 51.719 22.406 1 70.44 158 LEU A N 1
ATOM 1188 C CA . LEU A 1 158 ? 2.994 52.938 22.453 1 70.44 158 LEU A CA 1
ATOM 1189 C C . LEU A 1 158 ? 2.264 53.031 23.781 1 70.44 158 LEU A C 1
ATOM 1191 O O . LEU A 1 158 ? 2.148 54.125 24.344 1 70.44 158 LEU A O 1
ATOM 1195 N N . ALA A 1 159 ? 1.82 51.938 24.188 1 68.56 159 ALA A N 1
ATOM 1196 C CA . ALA A 1 159 ? 1.082 51.906 25.453 1 68.56 159 ALA A CA 1
ATOM 1197 C C . ALA A 1 159 ? 1.988 52.281 26.625 1 68.56 159 ALA A C 1
ATOM 1199 O O . ALA A 1 159 ? 1.576 53 27.531 1 68.56 159 ALA A O 1
ATOM 1200 N N . THR A 1 160 ? 3.203 51.812 26.641 1 70 160 THR A N 1
ATOM 1201 C CA . THR A 1 160 ? 4.148 52.094 27.703 1 70 160 THR A CA 1
ATOM 1202 C C . THR A 1 160 ? 4.586 53.562 27.656 1 70 160 THR A C 1
ATOM 1204 O O . THR A 1 160 ? 4.734 54.188 28.703 1 70 160 THR A O 1
ATOM 1207 N N . SER A 1 161 ? 4.703 54.125 26.516 1 70.75 161 SER A N 1
ATOM 1208 C CA . SER A 1 161 ? 5.094 55.531 26.375 1 70.75 161 SER A CA 1
ATOM 1209 C C . SER A 1 161 ? 3.98 56.469 26.844 1 70.75 161 SER A C 1
ATOM 1211 O O . SER A 1 161 ? 4.246 57.5 27.469 1 70.75 161 SER A O 1
ATOM 1213 N N . ASN A 1 162 ? 2.756 56.125 26.547 1 64.12 162 ASN A N 1
ATOM 1214 C CA . ASN A 1 162 ? 1.624 56.969 26.938 1 64.12 162 ASN A CA 1
ATOM 1215 C C . ASN A 1 162 ? 1.395 56.938 28.438 1 64.12 162 ASN A C 1
ATOM 1217 O O . ASN A 1 162 ? 0.997 57.938 29.031 1 64.12 162 ASN A O 1
ATOM 1221 N N . MET A 1 163 ? 1.566 55.812 29.062 1 61.28 163 MET A N 1
ATOM 1222 C CA . MET A 1 163 ? 1.415 55.688 30.5 1 61.28 163 MET A CA 1
ATOM 1223 C C . MET A 1 163 ? 2.477 56.531 31.219 1 61.28 163 MET A C 1
ATOM 1225 O O . MET A 1 163 ? 2.197 57.156 32.25 1 61.28 163 MET A O 1
ATOM 1229 N N . ASP A 1 164 ? 3.656 56.562 30.734 1 60.84 164 ASP A N 1
ATOM 1230 C CA . ASP A 1 164 ? 4.711 57.375 31.312 1 60.84 164 ASP A CA 1
ATOM 1231 C C . ASP A 1 164 ? 4.375 58.875 31.203 1 60.84 164 ASP A C 1
ATOM 1233 O O . ASP A 1 164 ? 4.68 59.656 32.094 1 60.84 164 ASP A O 1
ATOM 1237 N N . ARG A 1 165 ? 3.646 59.281 30.203 1 59.56 165 ARG A N 1
ATOM 1238 C CA . ARG A 1 165 ? 3.283 60.688 30.031 1 59.56 165 ARG A CA 1
ATOM 1239 C C . ARG A 1 165 ? 2.182 61.094 31.016 1 59.56 165 ARG A C 1
ATOM 1241 O O . ARG A 1 165 ? 2.139 62.219 31.469 1 59.56 165 ARG A O 1
ATOM 1248 N N . PHE A 1 166 ? 1.286 60.156 31.281 1 52.41 166 PHE A N 1
ATOM 1249 C CA . PHE A 1 166 ? 0.21 60.5 32.188 1 52.41 166 PHE A CA 1
ATOM 1250 C C . PHE A 1 166 ? 0.715 60.5 33.625 1 52.41 166 PHE A C 1
ATOM 1252 O O . PHE A 1 166 ? 0.152 61.188 34.5 1 52.41 166 PHE A O 1
ATOM 1259 N N . LYS A 1 167 ? 1.683 59.812 34 1 60.06 167 LYS A N 1
ATOM 1260 C CA . LYS A 1 167 ? 2.258 59.875 35.312 1 60.06 167 LYS A CA 1
ATOM 1261 C C . LYS A 1 167 ? 3.006 61.188 35.531 1 60.06 167 LYS A C 1
ATOM 1263 O O . LYS A 1 167 ? 3.207 61.625 36.656 1 60.06 167 LYS A O 1
ATOM 1268 N N . ARG A 1 168 ? 3.279 61.906 34.531 1 50.66 168 ARG A N 1
ATOM 1269 C CA . ARG A 1 168 ? 3.803 63.25 34.781 1 50.66 168 ARG A CA 1
ATOM 1270 C C . ARG A 1 168 ? 2.68 64.312 34.812 1 50.66 168 ARG A C 1
ATOM 1272 O O . ARG A 1 168 ? 2.693 65.188 35.656 1 50.66 168 ARG A O 1
ATOM 1279 N N . MET B 1 1 ? -3.996 54.625 15.469 1 62.69 1 MET B N 1
ATOM 1280 C CA . MET B 1 1 ? -4.25 53.531 16.391 1 62.69 1 MET B CA 1
ATOM 1281 C C . MET B 1 1 ? -5.371 52.625 15.875 1 62.69 1 MET B C 1
ATOM 1283 O O . MET B 1 1 ? -5.23 51.406 15.852 1 62.69 1 MET B O 1
ATOM 1287 N N . LYS B 1 2 ? -6.375 53.344 15.375 1 65.94 2 LYS B N 1
ATOM 1288 C CA . LYS B 1 2 ? -7.516 52.594 14.852 1 65.94 2 LYS B CA 1
ATOM 1289 C C . LYS B 1 2 ? -7.102 51.719 13.672 1 65.94 2 LYS B C 1
ATOM 1291 O O . LYS B 1 2 ? -7.504 50.562 13.586 1 65.94 2 LYS B O 1
ATOM 1296 N N . LYS B 1 3 ? -6.191 52.281 12.93 1 75.62 3 LYS B N 1
ATOM 1297 C CA . LYS B 1 3 ? -5.758 51.531 11.75 1 75.62 3 LYS B CA 1
ATOM 1298 C C . LYS B 1 3 ? -4.918 50.312 12.148 1 75.62 3 LYS B C 1
ATOM 1300 O O . LYS B 1 3 ? -5.09 49.219 11.594 1 75.62 3 LYS B O 1
ATOM 1305 N N . THR B 1 4 ? -4.07 50.375 13.078 1 74.75 4 THR B N 1
ATOM 1306 C CA . THR B 1 4 ? -3.213 49.281 13.555 1 74.75 4 THR B CA 1
ATOM 1307 C C . THR B 1 4 ? -4.043 48.188 14.18 1 74.75 4 THR B C 1
ATOM 1309 O O . THR B 1 4 ? -3.777 47 13.938 1 74.75 4 THR B O 1
ATOM 1312 N N . SER B 1 5 ? -5.062 48.625 14.859 1 74.19 5 SER B N 1
ATOM 1313 C CA . SER B 1 5 ? -5.957 47.656 15.492 1 74.19 5 SER B CA 1
ATOM 1314 C C . SER B 1 5 ? -6.711 46.844 14.453 1 74.19 5 SER B C 1
ATOM 1316 O O . SER B 1 5 ? -6.887 45.625 14.625 1 74.19 5 SER B O 1
ATOM 1318 N N . GLN B 1 6 ? -7.07 47.531 13.453 1 79.44 6 GLN B N 1
ATOM 1319 C CA . GLN B 1 6 ? -7.816 46.875 12.398 1 79.44 6 GLN B CA 1
ATOM 1320 C C . GLN B 1 6 ? -6.938 45.844 11.664 1 79.44 6 GLN B C 1
ATOM 1322 O O . GLN B 1 6 ? -7.375 44.75 11.359 1 79.44 6 GLN B O 1
ATOM 1327 N N . VAL B 1 7 ? -5.734 46.219 11.359 1 81.69 7 VAL B N 1
ATOM 1328 C CA . VAL B 1 7 ? -4.797 45.344 10.68 1 81.69 7 VAL B CA 1
ATOM 1329 C C . VAL B 1 7 ? -4.523 44.125 11.547 1 81.69 7 VAL B C 1
ATOM 1331 O O . VAL B 1 7 ? -4.469 43 11.047 1 81.69 7 VAL B O 1
ATOM 1334 N N . LEU B 1 8 ? -4.41 44.375 12.844 1 81.69 8 LEU B N 1
ATOM 1335 C CA . LEU B 1 8 ? -4.184 43.281 13.781 1 81.69 8 LEU B CA 1
ATOM 1336 C C . LEU B 1 8 ? -5.355 42.281 13.773 1 81.69 8 LEU B C 1
ATOM 1338 O O . LEU B 1 8 ? -5.156 41.094 13.695 1 81.69 8 LEU B O 1
ATOM 1342 N N . SER B 1 9 ? -6.52 42.844 13.836 1 83.69 9 SER B N 1
ATOM 1343 C CA . SER B 1 9 ? -7.723 42.031 13.828 1 83.69 9 SER B CA 1
ATOM 1344 C C . SER B 1 9 ? -7.832 41.219 12.539 1 83.69 9 SER B C 1
ATOM 1346 O O . SER B 1 9 ? -8.164 40.031 12.57 1 83.69 9 SER B O 1
ATOM 1348 N N . ASP B 1 10 ? -7.508 41.812 11.438 1 86.88 10 ASP B N 1
ATOM 1349 C CA . ASP B 1 10 ? -7.574 41.156 10.148 1 86.88 10 ASP B CA 1
ATOM 1350 C C . ASP B 1 10 ? -6.574 40 10.07 1 86.88 10 ASP B C 1
ATOM 1352 O O . ASP B 1 10 ? -6.906 38.906 9.586 1 86.88 10 ASP B O 1
ATOM 1356 N N . ASN B 1 11 ? -5.363 40.219 10.508 1 87.12 11 ASN B N 1
ATOM 1357 C CA . ASN B 1 11 ? -4.336 39.188 10.492 1 87.12 11 ASN B CA 1
ATOM 1358 C C . ASN B 1 11 ? -4.723 38 11.375 1 87.12 11 ASN B C 1
ATOM 1360 O O . ASN B 1 11 ? -4.547 36.844 10.984 1 87.12 11 ASN B O 1
ATOM 1364 N N . LEU B 1 12 ? -5.273 38.344 12.5 1 87.44 12 LEU B N 1
ATOM 1365 C CA . LEU B 1 12 ? -5.672 37.281 13.43 1 87.44 12 LEU B CA 1
ATOM 1366 C C . LEU B 1 12 ? -6.816 36.438 12.859 1 87.44 12 LEU B C 1
ATOM 1368 O O . LEU B 1 12 ? -6.84 35.219 13.016 1 87.44 12 LEU B O 1
ATOM 1372 N N . ASN B 1 13 ? -7.715 37.094 12.219 1 87.81 13 ASN B N 1
ATOM 1373 C CA . ASN B 1 13 ? -8.82 36.375 11.578 1 87.81 13 ASN B CA 1
ATOM 1374 C C . ASN B 1 13 ? -8.328 35.5 10.445 1 87.81 13 ASN B C 1
ATOM 1376 O O . ASN B 1 13 ? -8.836 34.375 10.266 1 87.81 13 ASN B O 1
ATOM 1380 N N . GLN B 1 14 ? -7.406 35.969 9.711 1 89.81 14 GLN B N 1
ATOM 1381 C CA . GLN B 1 14 ? -6.824 35.156 8.641 1 89.81 14 GLN B CA 1
ATOM 1382 C C . GLN B 1 14 ? -6.121 33.938 9.195 1 89.81 14 GLN B C 1
ATOM 1384 O O . GLN B 1 14 ? -6.25 32.844 8.641 1 89.81 14 GLN B O 1
ATOM 1389 N N . ILE B 1 15 ? -5.418 34.094 10.234 1 89.19 15 ILE B N 1
ATOM 1390 C CA . ILE B 1 15 ? -4.734 32.969 10.875 1 89.19 15 ILE B CA 1
ATOM 1391 C C . ILE B 1 15 ? -5.762 31.938 11.328 1 89.19 15 ILE B C 1
ATOM 1393 O O . ILE B 1 15 ? -5.566 30.734 11.141 1 89.19 15 ILE B O 1
ATOM 1397 N N . SER B 1 16 ? -6.809 32.469 11.891 1 89.25 16 SER B N 1
ATOM 1398 C CA . SER B 1 16 ? -7.867 31.562 12.352 1 89.25 16 SER B CA 1
ATOM 1399 C C . SER B 1 16 ? -8.445 30.75 11.195 1 89.25 16 SER B C 1
ATOM 1401 O O . SER B 1 16 ? -8.648 29.547 11.312 1 89.25 16 SER B O 1
ATOM 1403 N N . ALA B 1 17 ? -8.672 31.375 10.094 1 91.5 17 ALA B N 1
ATOM 1404 C CA . ALA B 1 17 ? -9.211 30.719 8.914 1 91.5 17 ALA B CA 1
ATOM 1405 C C . ALA B 1 17 ? -8.25 29.656 8.398 1 91.5 17 ALA B C 1
ATOM 1407 O O . ALA B 1 17 ? -8.672 28.547 8.023 1 91.5 17 ALA B O 1
ATOM 1408 N N . ILE B 1 18 ? -7.008 29.953 8.352 1 91.25 18 ILE B N 1
ATOM 1409 C CA . ILE B 1 18 ? -6 29.016 7.871 1 91.25 18 ILE B CA 1
ATOM 1410 C C . ILE B 1 18 ? -5.926 27.812 8.812 1 91.25 18 ILE B C 1
ATOM 1412 O O . ILE B 1 18 ? -5.77 26.672 8.359 1 91.25 18 ILE B O 1
ATOM 1416 N N . MET B 1 19 ? -6.043 28.078 10.094 1 89.56 19 MET B N 1
ATOM 1417 C CA . MET B 1 19 ? -6.016 27 11.062 1 89.56 19 MET B CA 1
ATOM 1418 C C . MET B 1 19 ? -7.195 26.047 10.852 1 89.56 19 MET B C 1
ATOM 1420 O O . MET B 1 19 ? -7.055 24.828 11 1 89.56 19 MET B O 1
ATOM 1424 N N . GLU B 1 20 ? -8.336 26.578 10.539 1 89.81 20 GLU B N 1
ATOM 1425 C CA . GLU B 1 20 ? -9.5 25.75 10.242 1 89.81 20 GLU B CA 1
ATOM 1426 C C . GLU B 1 20 ? -9.258 24.875 9.008 1 89.81 20 GLU B C 1
ATOM 1428 O O . GLU B 1 20 ? -9.633 23.703 8.984 1 89.81 20 GLU B O 1
ATOM 1433 N N . GLU B 1 21 ? -8.68 25.484 8.047 1 91.38 21 GLU B N 1
ATOM 1434 C CA . GLU B 1 21 ? -8.336 24.734 6.836 1 91.38 21 GLU B CA 1
ATOM 1435 C C . GLU B 1 21 ? -7.352 23.609 7.137 1 91.38 21 GLU B C 1
ATOM 1437 O O . GLU B 1 21 ? -7.48 22.5 6.602 1 91.38 21 GLU B O 1
ATOM 1442 N N . LEU B 1 22 ? -6.391 23.891 7.945 1 90.44 22 LEU B N 1
ATOM 1443 C CA . LEU B 1 22 ? -5.398 22.891 8.32 1 90.44 22 LEU B CA 1
ATOM 1444 C C . LEU B 1 22 ? -6.043 21.734 9.086 1 90.44 22 LEU B C 1
ATOM 1446 O O . LEU B 1 22 ? -5.684 20.578 8.891 1 90.44 22 LEU B O 1
ATOM 1450 N N . SER B 1 23 ? -6.98 22.094 9.961 1 89.94 23 SER B N 1
ATOM 1451 C CA . SER B 1 23 ? -7.719 21.062 10.688 1 89.94 23 SER B CA 1
ATOM 1452 C C . SER B 1 23 ? -8.461 20.141 9.727 1 89.94 23 SER B C 1
ATOM 1454 O O . SER B 1 23 ? -8.391 18.922 9.852 1 89.94 23 SER B O 1
ATOM 1456 N N . ALA B 1 24 ? -9.148 20.703 8.742 1 91.38 24 ALA B N 1
ATOM 1457 C CA . ALA B 1 24 ? -9.891 19.922 7.754 1 91.38 24 ALA B CA 1
ATOM 1458 C C . ALA B 1 24 ? -8.945 19.047 6.938 1 91.38 24 ALA B C 1
ATOM 1460 O O . ALA B 1 24 ? -9.266 17.891 6.641 1 91.38 24 ALA B O 1
ATOM 1461 N N . SER B 1 25 ? -7.82 19.625 6.602 1 89.81 25 SER B N 1
ATOM 1462 C CA . SER B 1 25 ? -6.828 18.875 5.836 1 89.81 25 SER B CA 1
ATOM 1463 C C . SER B 1 25 ? -6.293 17.688 6.629 1 89.81 25 SER B C 1
ATOM 1465 O O . SER B 1 25 ? -6.074 16.609 6.074 1 89.81 25 SER B O 1
ATOM 1467 N N . SER B 1 26 ? -6.07 17.891 7.895 1 88.31 26 SER B N 1
ATOM 1468 C CA . SER B 1 26 ? -5.59 16.812 8.758 1 88.31 26 SER B CA 1
ATOM 1469 C C . SER B 1 26 ? -6.598 15.672 8.828 1 88.31 26 SER B C 1
ATOM 1471 O O . SER B 1 26 ? -6.215 14.5 8.82 1 88.31 26 SER B O 1
ATOM 1473 N N . VAL B 1 27 ? -7.836 15.984 8.867 1 88.31 27 VAL B N 1
ATOM 1474 C CA . VAL B 1 27 ? -8.891 14.984 8.891 1 88.31 27 VAL B CA 1
ATOM 1475 C C . VAL B 1 27 ? -8.891 14.203 7.574 1 88.31 27 VAL B C 1
ATOM 1477 O O . VAL B 1 27 ? -9.008 12.977 7.574 1 88.31 27 VAL B O 1
ATOM 1480 N N . ASN B 1 28 ? -8.719 14.906 6.512 1 90.44 28 ASN B N 1
ATOM 1481 C CA . ASN B 1 28 ? -8.664 14.266 5.199 1 90.44 28 ASN B CA 1
ATOM 1482 C C . ASN B 1 28 ? -7.484 13.312 5.086 1 90.44 28 ASN B C 1
ATOM 1484 O O . ASN B 1 28 ? -7.625 12.203 4.57 1 90.44 28 ASN B O 1
ATOM 1488 N N . VAL B 1 29 ? -6.348 13.742 5.57 1 88.38 29 VAL B N 1
ATOM 1489 C CA . VAL B 1 29 ? -5.16 12.891 5.543 1 88.38 29 VAL B CA 1
ATOM 1490 C C . VAL B 1 29 ? -5.41 11.625 6.359 1 88.38 29 VAL B C 1
ATOM 1492 O O . VAL B 1 29 ? -5.074 10.523 5.926 1 88.38 29 VAL B O 1
ATOM 1495 N N . SER B 1 30 ? -5.977 11.812 7.531 1 89 30 SER B N 1
ATOM 1496 C CA . SER B 1 30 ? -6.289 10.672 8.398 1 89 30 SER B CA 1
ATOM 1497 C C . SER B 1 30 ? -7.227 9.695 7.699 1 89 30 SER B C 1
ATOM 1499 O O . SER B 1 30 ? -6.992 8.484 7.715 1 89 30 SER B O 1
ATOM 1501 N N . ASN B 1 31 ? -8.273 10.172 7.047 1 91.88 31 ASN B N 1
ATOM 1502 C CA . ASN B 1 31 ? -9.227 9.336 6.332 1 91.88 31 ASN B CA 1
ATOM 1503 C C . ASN B 1 31 ? -8.555 8.578 5.188 1 91.88 31 ASN B C 1
ATOM 1505 O O . ASN B 1 31 ? -8.812 7.387 4.992 1 91.88 31 ASN B O 1
ATOM 1509 N N . ASN B 1 32 ? -7.742 9.312 4.453 1 89.94 32 ASN B N 1
ATOM 1510 C CA . ASN B 1 32 ? -7.012 8.672 3.361 1 89.94 32 ASN B CA 1
ATOM 1511 C C . ASN B 1 32 ? -6.109 7.551 3.869 1 89.94 32 ASN B C 1
ATOM 1513 O O . ASN B 1 32 ? -6.012 6.496 3.242 1 89.94 32 ASN B O 1
ATOM 1517 N N . GLN B 1 33 ? -5.469 7.785 4.977 1 88.44 33 GLN B N 1
ATOM 1518 C CA . GLN B 1 33 ? -4.566 6.785 5.543 1 88.44 33 GLN B CA 1
ATOM 1519 C C . GLN B 1 33 ? -5.336 5.543 5.988 1 88.44 33 GLN B C 1
ATOM 1521 O O . GLN B 1 33 ? -4.855 4.422 5.824 1 88.44 33 GLN B O 1
ATOM 1526 N N . HIS B 1 34 ? -6.516 5.742 6.574 1 90.44 34 HIS B N 1
ATOM 1527 C CA . HIS B 1 34 ? -7.344 4.602 6.961 1 90.44 34 HIS B CA 1
ATOM 1528 C C . HIS B 1 34 ? -7.754 3.783 5.742 1 90.44 34 HIS B C 1
ATOM 1530 O O . HIS B 1 34 ? -7.695 2.553 5.77 1 90.44 34 HIS B O 1
ATOM 1536 N N . SER B 1 35 ? -8.125 4.445 4.672 1 91.44 35 SER B N 1
ATOM 1537 C CA . SER B 1 35 ? -8.484 3.764 3.434 1 91.44 35 SER B CA 1
ATOM 1538 C C . SER B 1 35 ? -7.297 2.996 2.861 1 9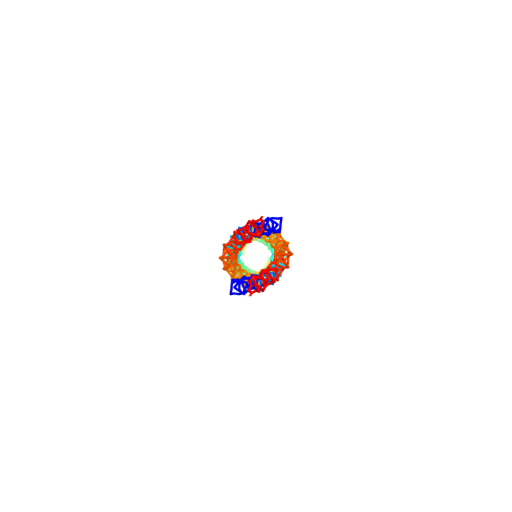1.44 35 SER B C 1
ATOM 1540 O O . SER B 1 35 ? -7.445 1.857 2.41 1 91.44 35 SER B O 1
ATOM 1542 N N . LEU B 1 36 ? -6.156 3.609 2.908 1 89 36 LEU B N 1
ATOM 1543 C CA . LEU B 1 36 ? -4.934 2.973 2.43 1 89 36 LEU B CA 1
ATOM 1544 C C . LEU B 1 36 ? -4.625 1.714 3.232 1 89 36 LEU B C 1
ATOM 1546 O O . LEU B 1 36 ? -4.312 0.668 2.658 1 89 36 LEU B O 1
ATOM 1550 N N . ASN B 1 37 ? -4.758 1.839 4.504 1 89.31 37 ASN B N 1
ATOM 1551 C CA . ASN B 1 37 ? -4.492 0.698 5.375 1 89.31 37 ASN B CA 1
ATOM 1552 C C . ASN B 1 37 ? -5.426 -0.47 5.066 1 89.31 37 ASN B C 1
ATOM 1554 O O . ASN B 1 37 ? -5 -1.627 5.074 1 89.31 37 ASN B O 1
ATOM 1558 N N . LYS B 1 38 ? -6.645 -0.183 4.812 1 93.06 38 LYS B N 1
ATOM 1559 C CA . LYS B 1 38 ? -7.609 -1.227 4.473 1 93.06 38 LYS B CA 1
ATOM 1560 C C . LYS B 1 38 ? -7.199 -1.956 3.195 1 93.06 38 LYS B C 1
ATOM 1562 O O . LYS B 1 38 ? -7.246 -3.186 3.135 1 93.06 38 LYS B O 1
ATOM 1567 N N . GLU B 1 39 ? -6.77 -1.183 2.25 1 92.25 39 GLU B N 1
ATOM 1568 C CA . GLU B 1 39 ? -6.367 -1.782 0.98 1 92.25 39 GLU B CA 1
ATOM 1569 C C . GLU B 1 39 ? -5.094 -2.611 1.139 1 92.25 39 GLU B C 1
ATOM 1571 O O . GLU B 1 39 ? -4.969 -3.686 0.545 1 92.25 39 GLU B O 1
ATOM 1576 N N . ILE B 1 40 ? -4.227 -2.121 1.893 1 90.94 40 ILE B N 1
ATOM 1577 C CA . ILE B 1 40 ? -2.957 -2.807 2.102 1 90.94 40 ILE B CA 1
ATOM 1578 C C . ILE B 1 40 ? -3.201 -4.137 2.811 1 90.94 40 ILE B C 1
ATOM 1580 O O . ILE B 1 40 ? -2.596 -5.152 2.461 1 90.94 40 ILE B O 1
ATOM 1584 N N . ILE B 1 41 ? -4.07 -4.156 3.713 1 90.88 41 ILE B N 1
ATOM 1585 C CA . ILE B 1 41 ? -4.414 -5.383 4.422 1 90.88 41 ILE B CA 1
ATOM 1586 C C . ILE B 1 41 ? -5.082 -6.363 3.463 1 90.88 41 ILE B C 1
ATOM 1588 O O . ILE B 1 41 ? -4.824 -7.57 3.518 1 90.88 41 ILE B O 1
ATOM 1592 N N . ASN B 1 42 ? -5.883 -5.844 2.609 1 94.12 42 ASN B N 1
ATOM 1593 C CA . ASN B 1 42 ? -6.5 -6.676 1.581 1 94.12 42 ASN B CA 1
ATOM 1594 C C . ASN B 1 42 ? -5.449 -7.344 0.699 1 94.12 42 ASN B C 1
ATOM 1596 O O . ASN B 1 42 ? -5.543 -8.539 0.416 1 94.12 42 ASN B O 1
ATOM 1600 N N . ILE B 1 43 ? -4.449 -6.586 0.338 1 93.44 43 ILE B N 1
ATOM 1601 C CA . ILE B 1 43 ? -3.359 -7.113 -0.477 1 93.44 43 ILE B CA 1
ATOM 1602 C C . ILE B 1 43 ? -2.648 -8.234 0.278 1 93.44 43 ILE B C 1
ATOM 1604 O O . ILE B 1 43 ? -2.344 -9.281 -0.298 1 93.44 43 ILE B O 1
ATOM 1608 N N . LYS B 1 44 ? -2.443 -8.102 1.489 1 91 44 LYS B N 1
ATOM 1609 C CA . LYS B 1 44 ? -1.801 -9.117 2.318 1 91 44 LYS B CA 1
ATOM 1610 C C . LYS B 1 44 ? -2.619 -10.406 2.342 1 91 44 LYS B C 1
ATOM 1612 O O . LYS B 1 44 ? -2.07 -11.492 2.18 1 91 44 LYS B O 1
ATOM 1617 N N . ASN B 1 45 ? -3.887 -10.266 2.512 1 94.56 45 ASN B N 1
ATOM 1618 C CA . ASN B 1 45 ? -4.773 -11.422 2.557 1 94.56 45 ASN B CA 1
ATOM 1619 C C . ASN B 1 45 ? -4.773 -12.18 1.232 1 94.56 45 ASN B C 1
ATOM 1621 O O . ASN B 1 45 ? -4.707 -13.406 1.216 1 94.56 45 ASN B O 1
ATOM 1625 N N . ILE B 1 46 ? -4.863 -11.414 0.196 1 94.44 46 ILE B N 1
ATOM 1626 C CA . ILE B 1 46 ? -4.859 -12.031 -1.126 1 94.44 46 ILE B CA 1
ATOM 1627 C C . ILE B 1 46 ? -3.535 -12.75 -1.354 1 94.44 46 ILE B C 1
ATOM 1629 O O . ILE B 1 46 ? -3.512 -13.859 -1.896 1 94.44 46 ILE B O 1
ATOM 1633 N N . SER B 1 47 ? -2.439 -12.094 -0.983 1 93 47 SER B N 1
ATOM 1634 C CA . SER B 1 47 ? -1.118 -12.688 -1.138 1 93 47 SER B CA 1
ATOM 1635 C C . SER B 1 47 ? -1.009 -13.992 -0.355 1 93 47 SER B C 1
ATOM 1637 O O . SER B 1 47 ? -0.453 -14.977 -0.85 1 93 47 SER B O 1
ATOM 1639 N N . THR B 1 48 ? -1.554 -14.078 0.821 1 92.62 48 THR B N 1
ATOM 1640 C CA . THR B 1 48 ? -1.558 -15.289 1.636 1 92.62 48 THR B CA 1
ATOM 1641 C C . THR B 1 48 ? -2.373 -16.391 0.966 1 92.62 48 THR B C 1
ATOM 1643 O O . THR B 1 48 ? -1.971 -17.562 0.964 1 92.62 48 THR B O 1
ATOM 1646 N N . GLU B 1 49 ? -3.467 -16.016 0.396 1 94.88 49 GLU B N 1
ATOM 1647 C CA . GLU B 1 49 ? -4.305 -16.969 -0.33 1 94.88 49 GLU B CA 1
ATOM 1648 C C . GLU B 1 49 ? -3.564 -17.547 -1.532 1 94.88 49 GLU B C 1
ATOM 1650 O O . GLU B 1 49 ? -3.627 -18.75 -1.784 1 94.88 49 GLU B O 1
ATOM 1655 N N . ILE B 1 50 ? -2.854 -16.688 -2.199 1 94.62 50 ILE B N 1
ATOM 1656 C CA . ILE B 1 50 ? -2.082 -17.141 -3.354 1 94.62 50 ILE B CA 1
ATOM 1657 C C . ILE B 1 50 ? -1.057 -18.188 -2.918 1 94.62 50 ILE B C 1
ATOM 1659 O O . ILE B 1 50 ? -0.909 -19.219 -3.562 1 94.62 50 ILE B O 1
ATOM 1663 N N . ASN B 1 51 ? -0.407 -17.953 -1.846 1 91.88 51 ASN B N 1
ATOM 1664 C CA . ASN B 1 51 ? 0.605 -18.875 -1.346 1 91.88 51 ASN B CA 1
ATOM 1665 C C . ASN B 1 51 ? 0.005 -20.234 -1.019 1 91.88 51 ASN B C 1
ATOM 1667 O O . ASN B 1 51 ? 0.608 -21.266 -1.311 1 91.88 51 ASN B O 1
ATOM 1671 N N . SER B 1 52 ? -1.134 -20.203 -0.494 1 93.19 52 SER B N 1
ATOM 1672 C CA . SER B 1 52 ? -1.813 -21.453 -0.166 1 93.19 52 SER B CA 1
ATOM 1673 C C . SER B 1 52 ? -2.158 -22.25 -1.424 1 93.19 52 SER B C 1
ATOM 1675 O O . SER B 1 52 ? -1.974 -23.469 -1.47 1 93.19 52 SER B O 1
ATOM 1677 N N . ILE B 1 53 ? -2.547 -21.562 -2.406 1 94.19 53 ILE B N 1
ATOM 1678 C CA . ILE B 1 53 ? -2.936 -22.219 -3.654 1 94.19 53 ILE B CA 1
ATOM 1679 C C . ILE B 1 53 ? -1.692 -22.719 -4.379 1 94.19 53 ILE B C 1
ATOM 1681 O O . ILE B 1 53 ? -1.727 -23.781 -5.012 1 94.19 53 ILE B O 1
ATOM 1685 N N . LEU B 1 54 ? -0.645 -21.984 -4.258 1 93.62 54 LEU B N 1
ATOM 1686 C CA . LEU B 1 54 ? 0.612 -22.375 -4.883 1 93.62 54 LEU B CA 1
ATOM 1687 C C . LEU B 1 54 ? 1.086 -23.719 -4.344 1 93.62 54 LEU B C 1
ATOM 1689 O O . LEU B 1 54 ? 1.672 -24.516 -5.082 1 93.62 54 LEU B O 1
ATOM 1693 N N . ASP B 1 55 ? 0.791 -24.016 -3.152 1 93.31 55 ASP B N 1
ATOM 1694 C CA . ASP B 1 55 ? 1.136 -25.312 -2.566 1 93.31 55 ASP B CA 1
ATOM 1695 C C . ASP B 1 55 ? 0.404 -26.438 -3.275 1 93.31 55 ASP B C 1
ATOM 1697 O O . ASP B 1 55 ? 0.956 -27.531 -3.443 1 93.31 55 ASP B O 1
ATOM 1701 N N . SER B 1 56 ? -0.725 -26.172 -3.717 1 92.88 56 SER B N 1
ATOM 1702 C CA . SER B 1 56 ? -1.472 -27.156 -4.484 1 92.88 56 SER B CA 1
ATOM 1703 C C . SER B 1 56 ? -0.793 -27.453 -5.816 1 92.88 56 SER B C 1
ATOM 1705 O O . SER B 1 56 ? -0.707 -28.609 -6.234 1 92.88 56 SER B O 1
ATOM 1707 N N . ILE B 1 57 ? -0.271 -26.422 -6.383 1 93.06 57 ILE B N 1
ATOM 1708 C CA . ILE B 1 57 ? 0.407 -26.609 -7.66 1 93.06 57 ILE B CA 1
ATOM 1709 C C . ILE B 1 57 ? 1.664 -27.453 -7.465 1 93.06 57 ILE B C 1
ATOM 1711 O O . ILE B 1 57 ? 1.952 -28.344 -8.266 1 93.06 57 ILE B O 1
ATOM 1715 N N . LYS B 1 58 ? 2.324 -27.172 -6.445 1 95 58 LYS B N 1
ATOM 1716 C CA . LYS B 1 58 ? 3.523 -27.953 -6.145 1 95 58 LYS B CA 1
ATOM 1717 C C . LYS B 1 58 ? 3.182 -29.422 -5.895 1 95 58 LYS B C 1
ATOM 1719 O O . LYS B 1 58 ? 3.889 -30.312 -6.363 1 95 58 LYS B O 1
ATOM 1724 N N . SER B 1 59 ? 2.115 -29.625 -5.242 1 95.06 59 SER B N 1
ATOM 1725 C CA . SER B 1 59 ? 1.662 -30.984 -4.965 1 95.06 59 SER B CA 1
ATOM 1726 C C . SER B 1 59 ? 1.265 -31.719 -6.246 1 95.06 59 SER B C 1
ATOM 1728 O O . SER B 1 59 ? 1.618 -32.875 -6.445 1 95.06 59 SER B O 1
ATOM 1730 N N . ILE B 1 60 ? 0.625 -30.984 -7.07 1 94.31 60 ILE B N 1
ATOM 1731 C CA . ILE B 1 60 ? 0.212 -31.547 -8.352 1 94.31 60 ILE B CA 1
ATOM 1732 C C . ILE B 1 60 ? 1.444 -31.891 -9.18 1 94.31 60 ILE B C 1
ATOM 1734 O O . ILE B 1 60 ? 1.493 -32.938 -9.82 1 94.31 60 ILE B O 1
ATOM 1738 N N . ALA B 1 61 ? 2.354 -31.016 -9.164 1 94.94 61 ALA B N 1
ATOM 1739 C CA . ALA B 1 61 ? 3.59 -31.25 -9.898 1 94.94 61 ALA B CA 1
ATOM 1740 C C . ALA B 1 61 ? 4.305 -32.5 -9.391 1 94.94 61 ALA B C 1
ATOM 1742 O O . ALA B 1 61 ? 4.77 -33.312 -10.18 1 94.94 61 ALA B O 1
ATOM 1743 N N . ASP B 1 62 ? 4.312 -32.719 -8.117 1 94.69 62 ASP B N 1
ATOM 1744 C CA . ASP B 1 62 ? 4.949 -33.875 -7.512 1 94.69 62 ASP B CA 1
ATOM 1745 C C . ASP B 1 62 ? 4.215 -35.156 -7.883 1 94.69 62 ASP B C 1
ATOM 1747 O O . ASP B 1 62 ? 4.844 -36.156 -8.203 1 94.69 62 ASP B O 1
ATOM 1751 N N . GLU B 1 63 ? 2.955 -35.031 -7.879 1 94.75 63 GLU B N 1
ATOM 1752 C CA . GLU B 1 63 ? 2.152 -36.219 -8.242 1 94.75 63 GLU B CA 1
ATOM 1753 C C . GLU B 1 63 ? 2.33 -36.562 -9.719 1 94.75 63 GLU B C 1
ATOM 1755 O O . GLU B 1 63 ? 2.438 -37.719 -10.078 1 94.75 63 GLU B O 1
ATOM 1760 N N . THR B 1 64 ? 2.375 -35.531 -10.508 1 93.44 64 THR B N 1
ATOM 1761 C CA . THR B 1 64 ? 2.576 -35.75 -11.938 1 93.44 64 THR B CA 1
ATOM 1762 C C . THR B 1 64 ? 3.951 -36.344 -12.203 1 93.44 64 THR B C 1
ATOM 1764 O O . THR B 1 64 ? 4.09 -37.25 -13.039 1 93.44 64 THR B O 1
ATOM 1767 N N . LYS B 1 65 ? 4.887 -35.938 -11.5 1 93.75 65 LYS B N 1
ATOM 1768 C CA . LYS B 1 65 ? 6.234 -36.469 -11.625 1 93.75 65 LYS B CA 1
ATOM 1769 C C . LYS B 1 65 ? 6.262 -37.969 -11.266 1 93.75 65 LYS B C 1
ATOM 1771 O O . LYS B 1 65 ? 6.863 -38.75 -11.984 1 93.75 65 LYS B O 1
ATOM 1776 N N . MET B 1 66 ? 5.523 -38.344 -10.266 1 93.12 66 MET B N 1
ATOM 1777 C CA . MET B 1 66 ? 5.445 -39.719 -9.82 1 93.12 66 MET B CA 1
ATOM 1778 C C . MET B 1 66 ? 4.727 -40.594 -10.852 1 93.12 66 MET B C 1
ATOM 1780 O O . MET B 1 66 ? 5.141 -41.719 -11.117 1 93.12 66 MET B O 1
ATOM 1784 N N . LEU B 1 67 ? 3.758 -39.969 -11.461 1 90.19 67 LEU B N 1
ATOM 1785 C CA . LEU B 1 67 ? 3.055 -40.688 -12.516 1 90.19 67 LEU B CA 1
ATOM 1786 C C . LEU B 1 67 ? 3.955 -40.906 -13.734 1 90.19 67 LEU B C 1
ATOM 1788 O O . LEU B 1 67 ? 3.928 -41.969 -14.359 1 90.19 67 LEU B O 1
ATOM 1792 N N . GLY B 1 68 ? 4.742 -39.875 -13.969 1 88.12 68 GLY B N 1
ATOM 1793 C CA . GLY B 1 68 ? 5.715 -40 -15.047 1 88.12 68 GLY B CA 1
ATOM 1794 C C . GLY B 1 68 ? 6.738 -41.094 -14.789 1 88.12 68 GLY B C 1
ATOM 1795 O O . GLY B 1 68 ? 7.094 -41.844 -15.695 1 88.12 68 GLY B O 1
ATOM 1796 N N . LEU B 1 69 ? 7.121 -41.219 -13.555 1 89.5 69 LEU B N 1
ATOM 1797 C CA . LEU B 1 69 ? 8.07 -42.25 -13.164 1 89.5 69 LEU B CA 1
ATOM 1798 C C . LEU B 1 69 ? 7.445 -43.625 -13.32 1 89.5 69 LEU B C 1
ATOM 1800 O O . LEU B 1 69 ? 8.07 -44.531 -13.875 1 89.5 69 LEU B O 1
ATOM 1804 N N . ASN B 1 70 ? 6.23 -43.75 -12.891 1 85.31 70 ASN B N 1
ATOM 1805 C CA . ASN B 1 70 ? 5.523 -45.031 -13.016 1 85.31 70 ASN B CA 1
ATOM 1806 C C . ASN B 1 70 ? 5.336 -45.438 -14.477 1 85.31 70 ASN B C 1
ATOM 1808 O O . ASN B 1 70 ? 5.484 -46.594 -14.836 1 85.31 70 ASN B O 1
ATOM 1812 N N . ALA B 1 71 ? 5.047 -44.469 -15.273 1 83.75 71 ALA B N 1
ATOM 1813 C CA . ALA B 1 71 ? 4.879 -44.719 -16.703 1 83.75 71 ALA B CA 1
ATOM 1814 C C . ALA B 1 71 ? 6.195 -45.125 -17.344 1 83.75 71 ALA B C 1
ATOM 1816 O O . ALA B 1 71 ? 6.211 -46 -18.219 1 83.75 71 ALA B O 1
ATOM 1817 N N . ALA B 1 72 ? 7.262 -44.562 -16.859 1 85.31 72 ALA B N 1
ATOM 1818 C CA . ALA B 1 72 ? 8.578 -44.938 -17.391 1 85.31 72 ALA B CA 1
ATOM 1819 C C . ALA B 1 72 ? 8.93 -46.375 -17.016 1 85.31 72 ALA B C 1
ATOM 1821 O O . ALA B 1 72 ? 9.516 -47.094 -17.828 1 85.31 72 ALA B O 1
ATOM 1822 N N . ILE B 1 73 ? 8.602 -46.75 -15.898 1 84.19 73 ILE B N 1
ATOM 1823 C CA . ILE B 1 73 ? 8.875 -48.094 -15.43 1 84.19 73 ILE B CA 1
ATOM 1824 C C . ILE B 1 73 ? 8.086 -49.094 -16.266 1 84.19 73 ILE B C 1
ATOM 1826 O O . ILE B 1 73 ? 8.625 -50.125 -16.703 1 84.19 73 ILE B O 1
ATOM 1830 N N . GLU B 1 74 ? 6.82 -48.844 -16.531 1 78.88 74 GLU B N 1
ATOM 1831 C CA . GLU B 1 74 ? 5.984 -49.75 -17.312 1 78.88 74 GLU B CA 1
ATOM 1832 C C . GLU B 1 74 ? 6.461 -49.812 -18.766 1 78.88 74 GLU B C 1
ATOM 1834 O O . GLU B 1 74 ? 6.445 -50.875 -19.375 1 78.88 74 GLU B O 1
ATOM 1839 N N . ALA B 1 75 ? 6.91 -48.688 -19.219 1 83.06 75 ALA B N 1
ATOM 1840 C CA . ALA B 1 75 ? 7.445 -48.625 -20.578 1 83.06 75 ALA B CA 1
ATOM 1841 C C . ALA B 1 75 ? 8.68 -49.531 -20.703 1 83.06 75 ALA B C 1
ATOM 1843 O O . ALA B 1 75 ? 8.844 -50.25 -21.688 1 83.06 75 ALA B O 1
ATOM 1844 N N . ALA B 1 76 ? 9.508 -49.5 -19.734 1 84.94 76 ALA B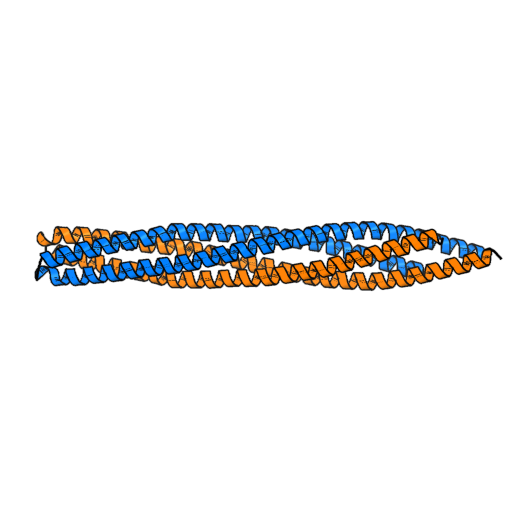 N 1
ATOM 1845 C CA . ALA B 1 76 ? 10.711 -50.312 -19.734 1 84.94 76 ALA B CA 1
ATOM 1846 C C . ALA B 1 76 ? 10.352 -51.812 -19.672 1 84.94 76 ALA B C 1
ATOM 1848 O O . ALA B 1 76 ? 10.969 -52.625 -20.359 1 84.94 76 ALA B O 1
ATOM 1849 N N . ARG B 1 77 ? 9.383 -52.062 -18.906 1 81.25 77 ARG B N 1
ATOM 1850 C CA . ARG B 1 77 ? 8.93 -53.469 -18.75 1 81.25 77 ARG B CA 1
ATOM 1851 C C . ARG B 1 77 ? 8.375 -54 -20.062 1 81.25 77 ARG B C 1
ATOM 1853 O O . ARG B 1 77 ? 8.508 -55.188 -20.344 1 81.25 77 ARG B O 1
ATOM 1860 N N . ALA B 1 78 ? 7.789 -53.125 -20.891 1 78.94 78 ALA B N 1
ATOM 1861 C CA . ALA B 1 78 ? 7.152 -53.531 -22.141 1 78.94 78 ALA B CA 1
ATOM 1862 C C . ALA B 1 78 ? 8.18 -53.656 -23.266 1 78.94 78 ALA B C 1
ATOM 1864 O O . ALA B 1 78 ? 7.84 -54.094 -24.375 1 78.94 78 ALA B O 1
ATOM 1865 N N . GLY B 1 79 ? 9.508 -53.312 -22.969 1 80 79 GLY B N 1
ATOM 1866 C CA . GLY B 1 79 ? 10.57 -53.469 -23.953 1 80 79 GLY B CA 1
ATOM 1867 C C . GLY B 1 79 ? 10.367 -52.594 -25.188 1 80 79 GLY B C 1
ATOM 1868 O O . GLY B 1 79 ? 10.148 -51.375 -25.062 1 80 79 GLY B O 1
ATOM 1869 N N . ASP B 1 80 ? 10.398 -53.25 -26.391 1 81.19 80 ASP B N 1
ATOM 1870 C CA . ASP B 1 80 ? 10.32 -52.531 -27.656 1 81.19 80 ASP B CA 1
ATOM 1871 C C . ASP B 1 80 ? 8.93 -51.969 -27.891 1 81.19 80 ASP B C 1
ATOM 1873 O O . ASP B 1 80 ? 8.781 -50.906 -28.516 1 81.19 80 ASP B O 1
ATOM 1877 N N . MET B 1 81 ? 7.926 -52.5 -27.266 1 75.69 81 MET B N 1
ATOM 1878 C CA . MET B 1 81 ? 6.547 -52.062 -27.469 1 75.69 81 MET B CA 1
ATOM 1879 C C . MET B 1 81 ? 6.254 -50.812 -26.641 1 75.69 81 MET B C 1
ATOM 1881 O O . MET B 1 81 ? 5.273 -50.094 -26.906 1 75.69 81 MET B O 1
ATOM 1885 N N . GLY B 1 82 ? 7.238 -50.531 -25.703 1 79.12 82 GLY B N 1
ATOM 1886 C CA . GLY B 1 82 ? 7 -49.406 -24.797 1 79.12 82 GLY B CA 1
ATOM 1887 C C . GLY B 1 82 ? 7.836 -48.188 -25.125 1 79.12 82 GLY B C 1
ATOM 1888 O O . GLY B 1 82 ? 7.824 -47.219 -24.391 1 79.12 82 GLY B O 1
ATOM 1889 N N . ARG B 1 83 ? 8.547 -48.25 -26.188 1 82.31 83 ARG B N 1
ATOM 1890 C CA . ARG B 1 83 ? 9.492 -47.188 -26.5 1 82.31 83 ARG B CA 1
ATOM 1891 C C . ARG B 1 83 ? 8.773 -45.844 -26.625 1 82.31 83 ARG B C 1
ATOM 1893 O O . ARG B 1 83 ? 9.25 -44.844 -26.125 1 82.31 83 ARG B O 1
ATOM 1900 N N . GLY B 1 84 ? 7.629 -45.781 -27.297 1 79.75 84 GLY B N 1
ATOM 1901 C CA . GLY B 1 84 ? 6.863 -44.562 -27.453 1 79.75 84 GLY B CA 1
ATOM 1902 C C . GLY B 1 84 ? 6.371 -44 -26.125 1 79.75 84 GLY B C 1
ATOM 1903 O O . GLY B 1 84 ? 6.465 -42.781 -25.891 1 79.75 84 GLY B O 1
ATOM 1904 N N . PHE B 1 85 ? 6.094 -44.938 -25.172 1 81.56 85 PHE B N 1
ATOM 1905 C CA . PHE B 1 85 ? 5.59 -44.531 -23.875 1 81.56 85 PHE B CA 1
ATOM 1906 C C . PHE B 1 85 ? 6.719 -44 -23 1 81.56 85 PHE B C 1
ATOM 1908 O O . PHE B 1 85 ? 6.508 -43.062 -22.203 1 81.56 85 PHE B O 1
ATOM 1915 N N . GLY B 1 86 ? 7.805 -44.625 -23.266 1 85.75 86 GLY B N 1
ATOM 1916 C CA . GLY B 1 86 ? 8.961 -44.156 -22.516 1 85.75 86 GLY B CA 1
ATOM 1917 C C . GLY B 1 86 ? 9.305 -42.719 -22.797 1 85.75 86 GLY B C 1
ATOM 1918 O O . GLY B 1 86 ? 9.609 -41.938 -21.875 1 85.75 86 GLY B O 1
ATOM 1919 N N . VAL B 1 87 ? 9.102 -42.25 -24.031 1 86.69 87 VAL B N 1
ATOM 1920 C CA . VAL B 1 87 ? 9.375 -40.875 -24.422 1 86.69 87 VAL B CA 1
ATOM 1921 C C . VAL B 1 87 ? 8.352 -39.938 -23.781 1 86.69 87 VAL B C 1
ATOM 1923 O O . VAL B 1 87 ? 8.719 -38.875 -23.219 1 86.69 87 VAL B O 1
ATOM 1926 N N . VAL B 1 88 ? 7.156 -40.312 -23.766 1 85.94 88 VAL B N 1
ATOM 1927 C CA . VAL B 1 88 ? 6.082 -39.531 -23.188 1 85.94 88 VAL B CA 1
ATOM 1928 C C . VAL B 1 88 ? 6.297 -39.406 -21.672 1 85.94 88 VAL B C 1
ATOM 1930 O O . VAL B 1 88 ? 6.168 -38.312 -21.125 1 85.94 88 VAL B O 1
ATOM 1933 N N . ALA B 1 89 ? 6.656 -40.5 -21.094 1 88.25 89 ALA B N 1
ATOM 1934 C CA . ALA B 1 89 ? 6.875 -40.531 -19.656 1 88.25 89 ALA B CA 1
ATOM 1935 C C . ALA B 1 89 ? 7.996 -39.594 -19.25 1 88.25 89 ALA B C 1
ATOM 1937 O O . ALA B 1 89 ? 7.879 -38.844 -18.266 1 88.25 89 ALA B O 1
ATOM 1938 N N . THR B 1 90 ? 9.008 -39.5 -20 1 90.56 90 THR B N 1
ATOM 1939 C CA . THR B 1 90 ? 10.148 -38.656 -19.719 1 90.56 90 THR B CA 1
ATOM 1940 C C . THR B 1 90 ? 9.758 -37.188 -19.875 1 90.56 90 THR B C 1
ATOM 1942 O O . THR B 1 90 ? 10.133 -36.344 -19.047 1 90.56 90 THR B O 1
ATOM 1945 N N . GLU B 1 91 ? 8.945 -36.906 -20.844 1 92.56 91 GLU B N 1
ATOM 1946 C CA . GLU B 1 91 ? 8.508 -35.531 -21.078 1 92.56 91 GLU B CA 1
ATOM 1947 C C . GLU B 1 91 ? 7.574 -35.062 -19.969 1 92.56 91 GLU B C 1
ATOM 1949 O O . GLU B 1 91 ? 7.66 -33.906 -19.531 1 92.56 91 GLU B O 1
ATOM 1954 N N . ILE B 1 92 ? 6.809 -35.906 -19.469 1 91.19 92 ILE B N 1
ATOM 1955 C CA . ILE B 1 92 ? 5.891 -35.594 -18.391 1 91.19 92 ILE B CA 1
ATOM 1956 C C . ILE B 1 92 ? 6.684 -35.25 -17.125 1 91.19 92 ILE B C 1
ATOM 1958 O O . ILE B 1 92 ? 6.359 -34.281 -16.422 1 91.19 92 ILE B O 1
ATOM 1962 N N . ARG B 1 93 ? 7.676 -35.969 -16.891 1 92.5 93 ARG B N 1
ATOM 1963 C CA . ARG B 1 93 ? 8.508 -35.719 -15.727 1 92.5 93 ARG B CA 1
ATOM 1964 C C . ARG B 1 93 ? 9.195 -34.375 -15.836 1 92.5 93 ARG B C 1
ATOM 1966 O O . ARG B 1 93 ? 9.234 -33.625 -14.859 1 92.5 93 ARG B O 1
ATOM 1973 N N . LYS B 1 94 ? 9.656 -34.094 -16.984 1 94.81 94 LYS B N 1
ATOM 1974 C CA . LYS B 1 94 ? 10.32 -32.812 -17.219 1 94.81 94 LYS B CA 1
ATOM 1975 C C . LYS B 1 94 ? 9.359 -31.641 -17.016 1 94.81 94 LYS B C 1
ATOM 1977 O O . LYS B 1 94 ? 9.688 -30.656 -16.359 1 94.81 94 LYS B O 1
ATOM 1982 N N . LEU B 1 95 ? 8.203 -31.781 -17.531 1 93.31 95 LEU B N 1
ATOM 1983 C CA . LEU B 1 95 ? 7.199 -30.719 -17.422 1 93.31 95 LEU B CA 1
ATOM 1984 C C . LEU B 1 95 ? 6.766 -30.531 -15.977 1 93.31 95 LEU B C 1
ATOM 1986 O O . LEU B 1 95 ? 6.535 -29.406 -15.539 1 93.31 95 LEU B O 1
ATOM 1990 N N . SER B 1 96 ? 6.641 -31.672 -15.289 1 94.19 96 SER B N 1
ATOM 1991 C CA . SER B 1 96 ? 6.246 -31.578 -13.891 1 94.19 96 SER B CA 1
ATOM 1992 C C . SER B 1 96 ? 7.309 -30.859 -13.062 1 94.19 96 SER B C 1
ATOM 1994 O O . SER B 1 96 ? 6.98 -30.078 -12.172 1 94.19 96 SER B O 1
ATOM 1996 N N . GLU B 1 97 ? 8.547 -31.078 -13.328 1 94.69 97 GLU B N 1
ATOM 1997 C CA . GLU B 1 97 ? 9.641 -30.391 -12.641 1 94.69 97 GLU B CA 1
ATOM 1998 C C . GLU B 1 97 ? 9.641 -28.891 -12.953 1 94.69 97 GLU B C 1
ATOM 2000 O O . GLU B 1 97 ? 9.852 -28.062 -12.07 1 94.69 97 GLU B O 1
ATOM 2005 N N . ASN B 1 98 ? 9.359 -28.609 -14.172 1 94.56 98 ASN B N 1
ATOM 2006 C CA . ASN B 1 98 ? 9.266 -27.203 -14.562 1 94.56 98 ASN B CA 1
ATOM 2007 C C . ASN B 1 98 ? 8.125 -26.5 -13.844 1 94.56 98 ASN B C 1
ATOM 2009 O O . ASN B 1 98 ? 8.273 -25.359 -13.414 1 94.56 98 ASN B O 1
ATOM 2013 N N . SER B 1 99 ? 7.051 -27.188 -13.734 1 94.06 99 SER B N 1
ATOM 2014 C CA . SER B 1 99 ? 5.898 -26.609 -13.039 1 94.06 99 SER B CA 1
ATOM 2015 C C . SER B 1 99 ? 6.211 -26.344 -11.57 1 94.06 99 SER B C 1
ATOM 2017 O O . SER B 1 99 ? 5.871 -25.281 -11.047 1 94.06 99 SER B O 1
ATOM 2019 N N . LYS B 1 100 ? 6.867 -27.281 -10.961 1 94.94 100 LYS B N 1
ATOM 2020 C CA . LYS B 1 100 ? 7.23 -27.125 -9.555 1 94.94 100 LYS B CA 1
ATOM 2021 C C . LYS B 1 100 ? 8.18 -25.953 -9.359 1 94.94 100 LYS B C 1
ATOM 2023 O O . LYS B 1 100 ? 7.984 -25.125 -8.469 1 94.94 100 LYS B O 1
ATOM 2028 N N . ASN B 1 101 ? 9.164 -25.859 -10.227 1 95.75 101 ASN B N 1
ATOM 2029 C CA . ASN B 1 101 ? 10.125 -24.766 -10.156 1 95.75 101 ASN B CA 1
ATOM 2030 C C . ASN B 1 101 ? 9.445 -23.406 -10.367 1 95.75 101 ASN B C 1
ATOM 2032 O O . ASN B 1 101 ? 9.766 -22.438 -9.688 1 95.75 101 ASN B O 1
ATOM 2036 N N . THR B 1 102 ? 8.578 -23.422 -11.289 1 94.44 102 THR B N 1
ATOM 2037 C CA . THR B 1 102 ? 7.84 -22.188 -11.57 1 94.44 102 THR B CA 1
ATOM 2038 C C . THR B 1 102 ? 6.98 -21.797 -10.367 1 94.44 102 THR B C 1
ATOM 2040 O O . THR B 1 102 ? 6.934 -20.609 -10 1 94.44 102 THR B O 1
ATOM 2043 N N . ALA B 1 103 ? 6.332 -22.75 -9.75 1 94.12 103 ALA B N 1
ATOM 2044 C CA . ALA B 1 103 ? 5.527 -22.484 -8.562 1 94.12 103 ALA B CA 1
ATOM 2045 C C . ALA B 1 103 ? 6.383 -21.922 -7.43 1 94.12 103 ALA B C 1
ATOM 2047 O O . ALA B 1 103 ? 5.953 -21.016 -6.707 1 94.12 103 ALA B O 1
ATOM 2048 N N . MET B 1 104 ? 7.586 -22.391 -7.324 1 95 104 MET B N 1
ATOM 2049 C CA . MET B 1 104 ? 8.492 -21.922 -6.281 1 95 104 MET B CA 1
ATOM 2050 C C . MET B 1 104 ? 8.906 -20.484 -6.535 1 95 104 MET B C 1
ATOM 2052 O O . MET B 1 104 ? 9.016 -19.688 -5.602 1 95 104 MET B O 1
ATOM 2056 N N . LYS B 1 105 ? 9.109 -20.156 -7.758 1 96.06 105 LYS B N 1
ATOM 2057 C CA . LYS B 1 105 ? 9.422 -18.766 -8.117 1 96.06 105 LYS B CA 1
ATOM 2058 C C . LYS B 1 105 ? 8.289 -17.828 -7.727 1 96.06 105 LYS B C 1
ATOM 2060 O O . LYS B 1 105 ? 8.531 -16.75 -7.18 1 96.06 105 LYS B O 1
ATOM 2065 N N . ILE B 1 106 ? 7.125 -18.234 -7.961 1 95.06 106 ILE B N 1
ATOM 2066 C CA . ILE B 1 106 ? 5.965 -17.422 -7.637 1 95.06 106 ILE B CA 1
ATOM 2067 C C . ILE B 1 106 ? 5.855 -17.266 -6.121 1 95.06 106 ILE B C 1
ATOM 2069 O O . ILE B 1 106 ? 5.531 -16.172 -5.625 1 95.06 106 ILE B O 1
ATOM 2073 N N . SER B 1 107 ? 6.125 -18.344 -5.449 1 94.44 107 SER B N 1
ATOM 2074 C CA . SER B 1 107 ? 6.09 -18.297 -3.992 1 94.44 107 SER B CA 1
ATOM 2075 C C . SER B 1 107 ? 7.07 -17.25 -3.453 1 94.44 107 SER B C 1
ATOM 2077 O O . SER B 1 107 ? 6.738 -16.484 -2.551 1 94.44 107 SER B O 1
ATOM 2079 N N . ASP B 1 108 ? 8.258 -17.219 -4.027 1 96 108 ASP B N 1
ATOM 2080 C CA . ASP B 1 108 ? 9.273 -16.25 -3.611 1 96 108 ASP B CA 1
ATOM 2081 C C . ASP B 1 108 ? 8.805 -14.812 -3.871 1 96 108 ASP 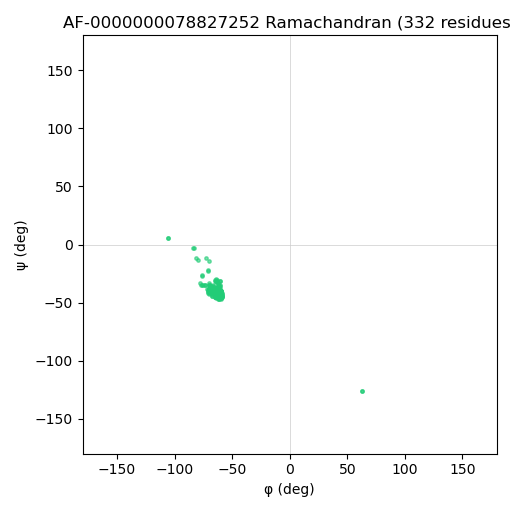B C 1
ATOM 2083 O O . ASP B 1 108 ? 9.016 -13.93 -3.039 1 96 108 ASP B O 1
ATOM 2087 N N . LEU B 1 109 ? 8.203 -14.625 -4.953 1 95.25 109 LEU B N 1
ATOM 2088 C CA . LEU B 1 109 ? 7.703 -13.297 -5.305 1 95.25 109 LEU B CA 1
ATOM 2089 C C . LEU B 1 109 ? 6.57 -12.883 -4.371 1 95.25 109 LEU B C 1
ATOM 2091 O O . LEU B 1 109 ? 6.5 -11.734 -3.943 1 95.25 109 LEU B O 1
ATOM 2095 N N . THR B 1 110 ? 5.711 -13.805 -4.098 1 94.19 110 THR B N 1
ATOM 2096 C CA . THR B 1 110 ? 4.609 -13.508 -3.189 1 94.19 110 THR B CA 1
ATOM 2097 C C . THR B 1 110 ? 5.133 -13.125 -1.807 1 94.19 110 THR B C 1
ATOM 2099 O O . THR B 1 110 ? 4.57 -12.258 -1.142 1 94.19 110 THR B O 1
ATOM 2102 N N . LYS B 1 111 ? 6.223 -13.773 -1.389 1 94 111 LYS B N 1
ATOM 2103 C CA . LYS B 1 111 ? 6.84 -13.422 -0.113 1 94 111 LYS B CA 1
ATOM 2104 C C . LYS B 1 111 ? 7.379 -11.992 -0.134 1 94 111 LYS B C 1
ATOM 2106 O O . LYS B 1 111 ? 7.281 -11.273 0.86 1 94 111 LYS B O 1
ATOM 2111 N N . LYS B 1 112 ? 7.898 -11.609 -1.225 1 95.31 112 LYS B N 1
ATOM 2112 C CA . LYS B 1 112 ? 8.375 -10.242 -1.374 1 95.31 112 LYS B CA 1
ATOM 2113 C C . LYS B 1 112 ? 7.227 -9.242 -1.268 1 95.31 112 LYS B C 1
ATOM 2115 O O . LYS B 1 112 ? 7.383 -8.164 -0.697 1 95.31 112 LYS B O 1
ATOM 2120 N N . ILE B 1 113 ? 6.078 -9.617 -1.826 1 93.75 113 ILE B N 1
ATOM 2121 C CA . ILE B 1 113 ? 4.895 -8.773 -1.707 1 93.75 113 ILE B CA 1
ATOM 2122 C C . ILE B 1 113 ? 4.512 -8.625 -0.236 1 93.75 113 ILE B C 1
ATOM 2124 O O . ILE B 1 113 ? 4.246 -7.512 0.234 1 93.75 113 ILE B O 1
ATOM 2128 N N . GLU B 1 114 ? 4.504 -9.742 0.44 1 91.56 114 GLU B N 1
ATOM 2129 C CA . GLU B 1 114 ? 4.141 -9.727 1.854 1 91.56 114 GLU B CA 1
ATOM 2130 C C . GLU B 1 114 ? 5.086 -8.828 2.652 1 91.56 114 GLU B C 1
ATOM 2132 O O . GLU B 1 114 ? 4.652 -8.094 3.541 1 91.56 114 GLU B O 1
ATOM 2137 N N . GLU B 1 115 ? 6.367 -8.859 2.348 1 93.75 115 GLU B N 1
ATOM 2138 C CA . GLU B 1 115 ? 7.352 -8.023 3.025 1 93.75 115 GLU B CA 1
ATOM 2139 C C . GLU B 1 115 ? 7.113 -6.543 2.736 1 93.75 115 GLU B C 1
ATOM 2141 O O . GLU B 1 115 ? 7.191 -5.707 3.641 1 93.75 115 GLU B O 1
ATOM 2146 N N . SER B 1 116 ? 6.844 -6.297 1.515 1 92.69 116 SER B N 1
ATOM 2147 C CA . SER B 1 116 ? 6.559 -4.922 1.127 1 92.69 116 SER B CA 1
ATOM 2148 C C . SER B 1 116 ? 5.289 -4.406 1.795 1 92.69 116 SER B C 1
ATOM 2150 O O . SER B 1 116 ? 5.238 -3.262 2.248 1 92.69 116 SER B O 1
ATOM 2152 N N . VAL B 1 117 ? 4.32 -5.215 1.876 1 91 117 VAL B N 1
ATOM 2153 C CA . VAL B 1 117 ? 3.057 -4.871 2.521 1 91 117 VAL B CA 1
ATOM 2154 C C . VAL B 1 117 ? 3.301 -4.547 3.994 1 91 117 VAL B C 1
ATOM 2156 O O . VAL B 1 117 ? 2.773 -3.559 4.516 1 91 117 VAL B O 1
ATOM 2159 N N . ASP B 1 118 ? 4.102 -5.301 4.633 1 91 118 ASP B N 1
ATOM 2160 C CA . ASP B 1 118 ? 4.402 -5.07 6.043 1 91 118 ASP B CA 1
ATOM 2161 C C . ASP B 1 118 ? 5.074 -3.713 6.25 1 91 118 ASP B C 1
ATOM 2163 O O . ASP B 1 118 ? 4.738 -2.984 7.188 1 91 118 ASP B O 1
ATOM 2167 N N . LYS B 1 119 ? 5.945 -3.379 5.367 1 92.38 119 LYS B N 1
ATOM 2168 C CA . LYS B 1 119 ? 6.613 -2.084 5.438 1 92.38 119 LYS B CA 1
ATOM 2169 C C . LYS B 1 119 ? 5.621 -0.942 5.23 1 92.38 119 LYS B C 1
ATOM 2171 O O . LYS B 1 119 ? 5.695 0.083 5.914 1 92.38 119 LYS B O 1
ATOM 2176 N N . THR B 1 120 ? 4.711 -1.169 4.336 1 90.31 120 THR B N 1
ATOM 2177 C CA . THR B 1 120 ? 3.707 -0.153 4.035 1 90.31 120 THR B CA 1
ATOM 2178 C C . THR B 1 120 ? 2.785 0.068 5.234 1 90.31 120 THR B C 1
ATOM 2180 O O . THR B 1 120 ? 2.436 1.206 5.551 1 90.31 120 THR B O 1
ATOM 2183 N N . VAL B 1 121 ? 2.449 -0.981 5.879 1 88.12 121 VAL B N 1
ATOM 2184 C CA . VAL B 1 121 ? 1.587 -0.886 7.051 1 88.12 121 VAL B CA 1
ATOM 2185 C C . VAL B 1 121 ? 2.293 -0.091 8.148 1 88.12 121 VAL B C 1
ATOM 2187 O O . VAL B 1 121 ? 1.689 0.777 8.781 1 88.12 121 VAL B O 1
ATOM 2190 N N . GLU B 1 122 ? 3.523 -0.334 8.328 1 91.25 122 GLU B N 1
ATOM 2191 C CA . GLU B 1 122 ? 4.293 0.376 9.352 1 91.25 122 GLU B CA 1
ATOM 2192 C C . GLU B 1 122 ? 4.371 1.868 9.039 1 91.25 122 GLU B C 1
ATOM 2194 O O . GLU B 1 122 ? 4.16 2.701 9.922 1 91.25 122 GLU B O 1
ATOM 2199 N N . 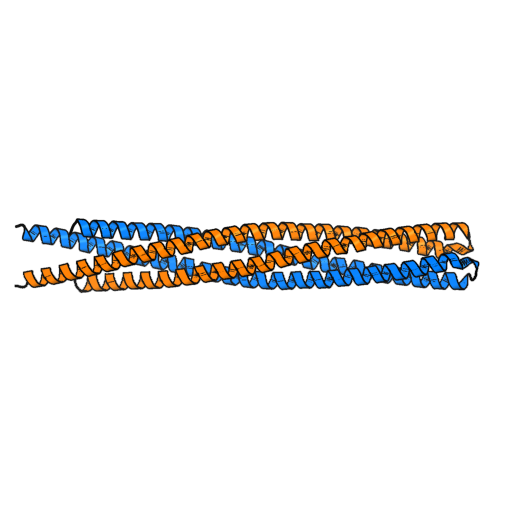THR B 1 123 ? 4.652 2.146 7.809 1 90.31 123 THR B N 1
ATOM 2200 C CA . THR B 1 123 ? 4.738 3.539 7.387 1 90.31 123 THR B CA 1
ATOM 2201 C C . THR B 1 123 ? 3.383 4.227 7.52 1 90.31 123 THR B C 1
ATOM 2203 O O . THR B 1 123 ? 3.307 5.379 7.957 1 90.31 123 THR B O 1
ATOM 2206 N N . SER B 1 124 ? 2.344 3.576 7.176 1 89.19 124 SER B N 1
ATOM 2207 C CA . SER B 1 124 ? 0.989 4.109 7.277 1 89.19 124 SER B CA 1
ATOM 2208 C C . SER B 1 124 ? 0.615 4.391 8.727 1 89.19 124 SER B C 1
ATOM 2210 O O . SER B 1 124 ? 0.05 5.441 9.039 1 89.19 124 SER B O 1
ATOM 2212 N N . ASN B 1 125 ? 0.969 3.486 9.609 1 88.12 125 ASN B N 1
ATOM 2213 C CA . ASN B 1 125 ? 0.694 3.684 11.031 1 88.12 125 ASN B CA 1
ATOM 2214 C C . ASN B 1 125 ? 1.449 4.887 11.586 1 88.12 125 ASN B C 1
ATOM 2216 O O . ASN B 1 125 ? 0.904 5.652 12.383 1 88.12 125 ASN B O 1
ATOM 2220 N N . SER B 1 126 ? 2.637 5.051 11.141 1 91.5 126 SER B N 1
ATOM 2221 C CA . SER B 1 126 ? 3.422 6.211 11.547 1 91.5 126 SER B CA 1
ATOM 2222 C C . SER B 1 126 ? 2.787 7.508 11.062 1 91.5 126 SER B C 1
ATOM 2224 O O . SER B 1 126 ? 2.744 8.5 11.789 1 91.5 126 SER B O 1
ATOM 2226 N N . THR B 1 127 ? 2.301 7.48 9.867 1 89.19 127 THR B N 1
ATOM 2227 C CA . THR B 1 127 ? 1.631 8.641 9.297 1 89.19 127 THR B CA 1
ATOM 2228 C C . THR B 1 127 ? 0.37 8.984 10.086 1 89.19 127 THR B C 1
ATOM 2230 O O . THR B 1 127 ? 0.097 10.156 10.359 1 89.19 127 THR B O 1
ATOM 2233 N N . LEU B 1 128 ? -0.336 8 10.492 1 89.19 128 LEU B N 1
ATOM 2234 C CA . LEU B 1 128 ? -1.546 8.219 11.273 1 89.19 128 LEU B CA 1
ATOM 2235 C C . LEU B 1 128 ? -1.215 8.859 12.617 1 89.19 128 LEU B C 1
ATOM 2237 O O . LEU B 1 128 ? -1.902 9.781 13.055 1 89.19 128 LEU B O 1
ATOM 2241 N N . GLU B 1 129 ? -0.171 8.398 13.242 1 91.5 129 GLU B N 1
ATOM 2242 C CA . GLU B 1 129 ? 0.258 8.984 14.508 1 91.5 129 GLU B CA 1
ATOM 2243 C C . GLU B 1 129 ? 0.65 10.445 14.336 1 91.5 129 GLU B C 1
ATOM 2245 O O . GLU B 1 129 ? 0.272 11.297 15.148 1 91.5 129 GLU B O 1
ATOM 2250 N N . THR B 1 130 ? 1.361 10.672 13.281 1 90 130 THR B N 1
ATOM 2251 C CA . THR B 1 130 ? 1.785 12.039 12.992 1 90 130 THR B CA 1
ATOM 2252 C C . THR B 1 130 ? 0.579 12.938 12.742 1 90 130 THR B C 1
ATOM 2254 O O . THR B 1 130 ? 0.518 14.062 13.25 1 90 130 THR B O 1
ATOM 2257 N N . THR B 1 131 ? -0.348 12.477 12.031 1 88.12 131 THR B N 1
ATOM 2258 C CA . THR B 1 131 ? -1.537 13.25 11.703 1 88.12 131 THR B CA 1
ATOM 2259 C C . THR B 1 131 ? -2.357 13.539 12.961 1 88.12 131 THR B C 1
ATOM 2261 O O . THR B 1 131 ? -2.932 14.617 13.102 1 88.12 131 THR B O 1
ATOM 2264 N N . GLU B 1 132 ? -2.426 12.609 13.859 1 88.56 132 GLU B N 1
ATOM 2265 C CA . GLU B 1 132 ? -3.105 12.828 15.133 1 88.56 132 GLU B CA 1
ATOM 2266 C C . GLU B 1 132 ? -2.422 13.93 15.945 1 88.56 132 GLU B C 1
ATOM 2268 O O . GLU B 1 132 ? -3.092 14.773 16.547 1 88.56 132 GLU B O 1
ATOM 2273 N N . GLN B 1 133 ? -1.149 13.898 15.945 1 90.31 133 GLN B N 1
ATOM 2274 C CA . GLN B 1 133 ? -0.389 14.945 16.625 1 90.31 133 GLN B CA 1
ATOM 2275 C C . GLN B 1 133 ? -0.63 16.297 15.969 1 90.31 133 GLN B C 1
ATOM 2277 O O . GLN B 1 133 ? -0.744 17.312 16.656 1 90.31 133 GLN B O 1
ATOM 2282 N N . GLN B 1 134 ? -0.697 16.297 14.656 1 88.44 134 GLN B N 1
ATOM 2283 C CA . GLN B 1 134 ? -0.979 17.531 13.93 1 88.44 134 GLN B CA 1
ATOM 2284 C C . GLN B 1 134 ? -2.35 18.078 14.305 1 88.44 134 GLN B C 1
ATOM 2286 O O . GLN B 1 134 ? -2.494 19.281 14.531 1 88.44 134 GLN B O 1
ATOM 2291 N N . THR B 1 135 ? -3.291 17.234 14.391 1 89.12 135 THR B N 1
ATOM 2292 C CA . THR B 1 135 ? -4.641 17.656 14.75 1 89.12 135 THR B CA 1
ATOM 2293 C C . THR B 1 135 ? -4.656 18.281 16.141 1 89.12 135 THR B C 1
ATOM 2295 O O . THR B 1 135 ? -5.258 19.344 16.344 1 89.12 135 THR B O 1
ATOM 2298 N N . SER B 1 136 ? -3.975 17.719 17.078 1 92.12 136 SER B N 1
ATOM 2299 C CA . SER B 1 136 ? -3.893 18.234 18.438 1 92.12 136 SER B CA 1
ATOM 2300 C C . SER B 1 136 ? -3.195 19.594 18.469 1 92.12 136 SER B C 1
ATOM 2302 O O . SER B 1 136 ? -3.629 20.516 19.172 1 92.12 136 SER B O 1
ATOM 2304 N N . ALA B 1 137 ? -2.148 19.656 17.703 1 90.88 137 ALA B N 1
ATOM 2305 C CA . ALA B 1 137 ? -1.407 20.906 17.625 1 90.88 137 ALA B CA 1
ATOM 2306 C C . ALA B 1 137 ? -2.273 22.031 17.031 1 90.88 137 ALA B C 1
ATOM 2308 O O . ALA B 1 137 ? -2.225 23.172 17.5 1 90.88 137 ALA B O 1
ATOM 2309 N N . ILE B 1 138 ? -3.006 21.719 16.047 1 91.19 138 ILE B N 1
ATOM 2310 C CA . ILE B 1 138 ? -3.895 22.688 15.414 1 91.19 138 ILE B CA 1
ATOM 2311 C C . ILE B 1 138 ? -4.945 23.156 16.422 1 91.19 138 ILE B C 1
ATOM 2313 O O . ILE B 1 138 ? -5.23 24.359 16.516 1 91.19 138 ILE B O 1
ATOM 2317 N N . GLU B 1 139 ? -5.5 22.234 17.188 1 90.56 139 GLU B N 1
ATOM 2318 C CA . GLU B 1 139 ? -6.484 22.594 18.203 1 90.56 139 GLU B CA 1
ATOM 2319 C C . GLU B 1 139 ? -5.879 23.5 19.266 1 90.56 139 GLU B C 1
ATOM 2321 O O . GLU B 1 139 ? -6.516 24.469 19.703 1 90.56 139 GLU B O 1
ATOM 2326 N N . GLU B 1 140 ? -4.688 23.219 19.672 1 90.5 140 GLU B N 1
ATOM 2327 C CA . GLU B 1 140 ? -3.988 24.062 20.641 1 90.5 140 GLU B CA 1
ATOM 2328 C C . GLU B 1 140 ? -3.744 25.453 20.078 1 90.5 140 GLU B C 1
ATOM 2330 O O . GLU B 1 140 ? -3.928 26.453 20.781 1 90.5 140 GLU B O 1
ATOM 2335 N N . THR B 1 141 ? -3.332 25.484 18.859 1 91 141 THR B N 1
ATOM 2336 C CA . THR B 1 141 ? -3.117 26.766 18.203 1 91 141 THR B CA 1
ATOM 2337 C C . THR B 1 141 ? -4.41 27.578 18.172 1 91 141 THR B C 1
ATOM 2339 O O . THR B 1 141 ? -4.41 28.781 18.469 1 91 141 THR B O 1
ATOM 2342 N N . ASN B 1 142 ? -5.465 26.922 17.812 1 89.25 142 ASN B N 1
ATOM 2343 C CA . ASN B 1 142 ? -6.762 27.594 17.766 1 89.25 142 ASN B CA 1
ATOM 2344 C C . ASN B 1 142 ? -7.141 28.172 19.125 1 89.25 142 ASN B C 1
ATOM 2346 O O . ASN B 1 142 ? -7.641 29.297 19.203 1 89.25 142 ASN B O 1
ATOM 2350 N N . ALA B 1 143 ? -6.914 27.469 20.172 1 90.44 143 ALA B N 1
ATOM 2351 C CA . ALA B 1 143 ? -7.207 27.938 21.516 1 90.44 143 ALA B CA 1
ATOM 2352 C C . ALA B 1 143 ? -6.359 29.156 21.875 1 90.44 143 ALA B C 1
ATOM 2354 O O . ALA B 1 143 ? -6.875 30.141 22.406 1 90.44 143 ALA B O 1
ATOM 2355 N N . ASN B 1 144 ? -5.082 29.094 21.547 1 89.75 144 ASN B N 1
ATOM 2356 C CA . ASN B 1 144 ? -4.184 30.219 21.797 1 89.75 144 ASN B CA 1
ATOM 2357 C C . ASN B 1 144 ? -4.582 31.453 20.969 1 89.75 144 ASN B C 1
ATOM 2359 O O . ASN B 1 144 ? -4.5 32.562 21.469 1 89.75 144 ASN B O 1
ATOM 2363 N N . LEU B 1 145 ? -4.988 31.188 19.797 1 89.31 145 LEU B N 1
ATOM 2364 C CA . LEU B 1 145 ? -5.391 32.281 18.906 1 89.31 145 LEU B CA 1
ATOM 2365 C C . LEU B 1 145 ? -6.621 33 19.438 1 89.31 145 LEU B C 1
ATOM 2367 O O . LEU B 1 145 ? -6.711 34.219 19.344 1 89.31 145 LEU B O 1
ATOM 2371 N N . GLN B 1 146 ? -7.555 32.281 20 1 89.19 146 GLN B N 1
ATOM 2372 C CA . GLN B 1 146 ? -8.734 32.906 20.578 1 89.19 146 GLN B CA 1
ATOM 2373 C C . GLN B 1 146 ? -8.359 33.812 21.75 1 89.19 146 GLN B C 1
ATOM 2375 O O . GLN B 1 146 ? -8.93 34.906 21.906 1 89.19 146 GLN B O 1
ATOM 2380 N N . GLU B 1 147 ? -7.406 33.375 22.484 1 88.62 147 GLU B N 1
ATOM 2381 C CA . GLU B 1 147 ? -6.918 34.219 23.578 1 88.62 147 GLU B CA 1
ATOM 2382 C C . GLU B 1 147 ? -6.254 35.5 23.047 1 88.62 147 GLU B C 1
ATOM 2384 O O . GLU B 1 147 ? -6.477 36.594 23.578 1 88.62 147 GLU B O 1
ATOM 2389 N N . VAL B 1 148 ? -5.527 35.312 22.031 1 87.44 148 VAL B N 1
ATOM 2390 C CA . VAL B 1 148 ? -4.832 36.438 21.422 1 87.44 148 VAL B CA 1
ATOM 2391 C C . VAL B 1 148 ? -5.855 37.438 20.875 1 87.44 148 VAL B C 1
ATOM 2393 O O . VAL B 1 148 ? -5.703 38.656 21.062 1 87.44 148 VAL B O 1
ATOM 2396 N N . ILE B 1 149 ? -6.844 36.906 20.219 1 86.81 149 ILE B N 1
ATOM 2397 C CA . ILE B 1 149 ? -7.891 37.75 19.641 1 86.81 149 ILE B CA 1
ATOM 2398 C C . ILE B 1 149 ? -8.594 38.531 20.766 1 86.81 149 ILE B C 1
ATOM 2400 O O . ILE B 1 149 ? -8.797 39.75 20.656 1 86.81 149 ILE B O 1
ATOM 2404 N N . SER B 1 150 ? -8.891 37.938 21.891 1 88 150 SER B N 1
ATOM 2405 C CA . SER B 1 150 ? -9.555 38.562 23.031 1 88 150 SER B CA 1
ATOM 2406 C C . SER B 1 150 ? -8.703 39.688 23.625 1 88 150 SER B C 1
ATOM 2408 O O . SER B 1 150 ? -9.203 40.75 23.922 1 88 150 SER B O 1
ATOM 2410 N N . ILE B 1 151 ? -7.418 39.375 23.766 1 82.31 151 ILE B N 1
ATOM 2411 C CA . ILE B 1 151 ? -6.496 40.375 24.328 1 82.31 151 ILE B CA 1
ATOM 2412 C C . ILE B 1 151 ? -6.348 41.562 23.391 1 82.31 151 ILE B C 1
ATOM 2414 O O . ILE B 1 151 ? -6.312 42.719 23.844 1 82.31 151 ILE B O 1
ATOM 2418 N N . SER B 1 152 ? -6.262 41.312 22.141 1 80.69 152 SER B N 1
ATOM 2419 C CA . SER B 1 152 ? -6.125 42.344 21.141 1 80.69 152 SER B CA 1
ATOM 2420 C C . SER B 1 152 ? -7.34 43.281 21.141 1 80.69 152 SER B C 1
ATOM 2422 O O . SER B 1 152 ? -7.203 44.5 21.016 1 80.69 152 SER B O 1
ATOM 2424 N N . ASP B 1 153 ? -8.508 42.656 21.266 1 80.38 153 ASP B N 1
ATOM 2425 C CA . ASP B 1 153 ? -9.734 43.438 21.344 1 80.38 153 ASP B CA 1
ATOM 2426 C C . ASP B 1 153 ? -9.719 44.344 22.578 1 80.38 153 ASP B C 1
ATOM 2428 O O . ASP B 1 153 ? -10.125 45.531 22.5 1 80.38 153 ASP B O 1
ATOM 2432 N N . LYS B 1 154 ? -9.258 43.875 23.688 1 78.44 154 LYS B N 1
ATOM 2433 C CA . LYS B 1 154 ? -9.172 44.656 24.906 1 78.44 154 LYS B CA 1
ATOM 2434 C C . LYS B 1 154 ? -8.195 45.812 24.75 1 78.44 154 LYS B C 1
ATOM 2436 O O . LYS B 1 154 ? -8.484 46.938 25.172 1 78.44 154 LYS B O 1
ATOM 2441 N N . LEU B 1 155 ? -7.109 45.531 24.172 1 72.69 155 LEU B N 1
ATOM 2442 C CA . LEU B 1 155 ? -6.094 46.531 23.953 1 72.69 155 LEU B CA 1
ATOM 2443 C C . LEU B 1 155 ? -6.609 47.625 23.031 1 72.69 155 LEU B C 1
ATOM 2445 O O . LEU B 1 155 ? -6.324 48.812 23.234 1 72.69 155 LEU B O 1
ATOM 2449 N N . ASN B 1 156 ? -7.301 47.188 22.016 1 73 156 ASN B N 1
ATOM 2450 C CA . ASN B 1 156 ? -7.891 48.156 21.078 1 73 156 ASN B CA 1
ATOM 2451 C C . ASN B 1 156 ? -8.891 49.062 21.781 1 73 156 ASN B C 1
ATOM 2453 O O . ASN B 1 156 ? -8.922 50.281 21.531 1 73 156 ASN B O 1
ATOM 2457 N N . ASN B 1 157 ? -9.68 48.562 22.625 1 75.75 157 ASN B N 1
ATOM 2458 C CA . ASN B 1 157 ? -10.664 49.344 23.375 1 75.75 157 ASN B CA 1
ATOM 2459 C C . ASN B 1 157 ? -10 50.344 24.328 1 75.75 157 ASN B C 1
ATOM 2461 O O . ASN B 1 157 ? -10.453 51.469 24.484 1 75.75 157 ASN B O 1
ATOM 2465 N N . LEU B 1 158 ? -8.906 49.906 24.922 1 70.5 158 LEU B N 1
ATOM 2466 C CA . LEU B 1 158 ? -8.172 50.75 25.844 1 70.5 158 LEU B CA 1
ATOM 2467 C C . LEU B 1 158 ? -7.504 51.906 25.094 1 70.5 158 LEU B C 1
ATOM 2469 O O . LEU B 1 158 ? -7.5 53.031 25.578 1 70.5 158 LEU B O 1
ATOM 2473 N N . ALA B 1 159 ? -6.996 51.562 24.016 1 68.56 159 ALA B N 1
ATOM 2474 C CA . ALA B 1 159 ? -6.309 52.562 23.203 1 68.56 159 ALA B CA 1
ATOM 2475 C C . ALA B 1 159 ? -7.285 53.625 22.703 1 68.56 159 ALA B C 1
ATOM 2477 O O . ALA B 1 159 ? -6.973 54.812 22.688 1 68.56 159 ALA B O 1
ATOM 2478 N N . THR B 1 160 ? -8.445 53.219 22.281 1 70.25 160 THR B N 1
ATOM 2479 C CA . THR B 1 160 ? -9.453 54.156 21.781 1 70.25 160 THR B CA 1
ATOM 2480 C C . THR B 1 160 ? -10.008 55 22.922 1 70.25 160 THR B C 1
ATOM 2482 O O . THR B 1 160 ? -10.25 56.219 22.734 1 70.25 160 THR B O 1
ATOM 2485 N N . SER B 1 161 ? -10.125 54.5 24.094 1 70.81 161 SER B N 1
ATOM 2486 C CA . SER B 1 161 ? -10.625 55.25 25.25 1 70.81 161 SER B CA 1
ATOM 2487 C C . SER B 1 161 ? -9.609 56.281 25.703 1 70.81 161 SER B C 1
ATOM 2489 O O . SER B 1 161 ? -9.984 57.406 26.094 1 70.81 161 SER B O 1
ATOM 2491 N N . ASN B 1 162 ? -8.352 55.938 25.672 1 64.12 162 ASN B N 1
ATOM 2492 C CA . ASN B 1 162 ? -7.312 56.875 26.094 1 64.12 162 ASN B CA 1
ATOM 2493 C C . ASN B 1 162 ? -7.145 58.031 25.125 1 64.12 162 ASN B C 1
ATOM 2495 O O . ASN B 1 162 ? -6.855 59.156 25.531 1 64.12 162 ASN B O 1
ATOM 2499 N N . MET B 1 163 ? -7.246 57.75 23.859 1 61.09 163 MET B N 1
ATOM 2500 C CA . MET B 1 163 ? -7.148 58.812 22.859 1 61.09 163 MET B CA 1
ATOM 2501 C C . MET B 1 163 ? -8.305 59.812 23 1 61.09 163 MET B C 1
ATOM 2503 O O . MET B 1 163 ? -8.117 61 22.828 1 61.09 163 MET B O 1
ATOM 2507 N N . ASP B 1 164 ? -9.461 59.344 23.281 1 60.75 164 ASP B N 1
ATOM 2508 C CA . ASP B 1 164 ? -10.609 60.219 23.5 1 60.75 164 ASP B CA 1
ATOM 2509 C C . ASP B 1 164 ? -10.398 61.125 24.719 1 60.75 164 ASP B C 1
ATOM 2511 O O . ASP B 1 164 ? -10.805 62.281 24.734 1 60.75 164 ASP B O 1
ATOM 2515 N N . ARG B 1 165 ? -9.656 60.656 25.688 1 59.41 165 ARG B N 1
ATOM 2516 C CA . ARG B 1 165 ? -9.406 61.469 26.891 1 59.41 165 ARG B CA 1
ATOM 2517 C C . ARG B 1 165 ? -8.383 62.562 26.609 1 59.41 165 ARG B C 1
ATOM 2519 O O . ARG B 1 165 ? -8.461 63.656 27.203 1 59.41 165 ARG B O 1
ATOM 2526 N N . PHE B 1 166 ? -7.445 62.25 25.781 1 52.66 166 PHE B N 1
ATOM 2527 C CA . PHE B 1 166 ? -6.438 63.25 25.5 1 52.66 166 PHE B CA 1
ATOM 2528 C C . PHE B 1 166 ? -7 64.312 24.562 1 52.66 166 PHE B C 1
ATOM 2530 O O . PHE B 1 166 ? -6.535 65.438 24.562 1 52.66 166 PHE B O 1
ATOM 2537 N N . LYS B 1 167 ? -7.918 64.062 23.766 1 60.19 167 LYS B N 1
ATOM 2538 C CA . LYS B 1 167 ? -8.555 65.125 22.938 1 60.19 167 LYS B CA 1
ATOM 2539 C C . LYS B 1 167 ? -9.422 66 23.781 1 60.19 167 LYS B C 1
ATOM 2541 O O . LYS B 1 167 ? -9.711 67.125 23.375 1 60.19 167 LYS B O 1
ATOM 2546 N N . ARG B 1 168 ? -9.719 65.688 24.953 1 50.25 168 ARG B N 1
ATOM 2547 C CA . ARG B 1 168 ? -10.375 66.688 25.797 1 50.25 168 ARG B CA 1
ATOM 2548 C C . ARG B 1 168 ? -9.352 67.5 26.594 1 50.25 168 ARG B C 1
ATOM 2550 O O . ARG B 1 168 ? -9.492 68.688 26.781 1 50.25 168 ARG B O 1
#

Solvent-accessible surface area (backbone atoms only — not comparable to full-atom values): 16428 Å² total; per-residue (Å²): 106,69,65,59,45,48,53,45,52,52,44,52,51,50,42,53,53,48,46,52,51,45,45,55,49,34,52,50,43,44,53,44,46,53,54,39,49,54,42,46,51,50,42,44,54,50,44,52,50,41,49,58,53,40,51,51,44,36,50,46,18,52,51,40,27,50,49,16,51,55,40,32,53,54,13,58,74,49,45,84,82,13,49,72,45,32,55,50,15,52,50,38,29,52,48,19,52,50,42,29,52,50,38,51,52,43,48,54,48,41,51,50,39,48,53,41,43,54,52,40,51,52,44,45,52,52,41,46,53,50,36,52,52,43,42,52,48,44,53,51,40,53,56,44,47,53,52,46,53,54,51,51,52,52,51,45,52,51,53,55,54,52,52,59,57,69,74,104,106,69,64,60,44,48,52,45,52,52,44,52,50,49,43,51,53,48,46,51,50,46,46,53,50,35,51,50,43,44,53,43,45,53,54,40,49,54,43,46,50,48,40,44,52,50,44,53,50,43,50,58,52,40,51,52,44,37,50,45,18,53,51,41,29,52,48,16,51,52,40,32,53,54,12,58,73,50,46,83,81,13,52,71,46,32,55,52,15,53,49,39,29,52,48,18,52,50,43,30,53,51,40,50,52,44,46,55,48,43,51,51,40,47,53,41,43,52,51,40,51,53,45,45,53,52,41,46,54,50,37,53,51,43,43,52,48,44,53,51,40,52,55,42,47,53,51,43,53,53,50,50,52,52,52,44,54,50,53,55,54,52,52,59,57,68,74,103

Secondary structure (DSSP, 8-state):
-HHHHHHHHHHHHHHHHHHHHHHHHHHHHHHHHHHHHHHHHHHHHHHHHHHHHHHHHHHHHHHHHHHHHHHHHHHHHTGGGGHHHHHHHHHHHHHHHHHHHHHHHHHHHHHHHHHHHHHHHHHHHHHHHHHHHHHHHHHHHHHHHHHHHHHHHHHHHHHHHHHHHHH-/-HHHHHHHHHHHHHHHHHHHHHHHHHHHHHHHHHHHHHHHHHHHHHHHHHHHHHHHHHHHHHHHHHHHHHHHHHHHHTGGGGHHHHHHHHHHHHHHHHHHHHHHHHHHHHHHHHHHHHHHHHHHHHHHHHHHHHHHHHHHHHHHHHHHHHHHHHHHHHHHHHHHHHH-

InterPro domains:
  IPR004089 Methyl-accepting chemotaxis protein (MCP) signalling domain [PF00015] (40-161)
  IPR004089 Methyl-accepting chemotaxis protein (MCP) signalling domain [PS50111] (1-168)
  IPR004089 Methyl-accepting chemotaxis protein (MCP) signalling domain [SM00283] (1-167)